Protein AF-A0A937IUI3-F1 (afdb_monomer)

Nearest PDB structures (foldseek):
  4rpc-assembly2_B  TM=4.448E-01  e=2.908E-03  Desulfitobacterium hafniense DCB-2
  1pja-assembly1_A  TM=4.680E-01  e=2.449E-02  Homo sapiens
  4ns4-assembly1_A  TM=5.742E-01  e=9.501E-02  Psychrobacter cryohalolentis K5
  4myd-assembly3_C  TM=4.783E-01  e=8.350E-02  Escherichia coli K-12
  7dxo-assembly2_C-2  TM=4.993E-01  e=3.768E+00  Streptomyces abietis

Structure (mmCIF, N/CA/C/O backbone):
data_AF-A0A937IUI3-F1
#
_entry.id   AF-A0A937IUI3-F1
#
loop_
_atom_site.group_PDB
_atom_site.id
_atom_site.type_symbol
_atom_site.label_atom_id
_atom_site.label_alt_id
_atom_site.label_comp_id
_atom_site.label_asym_id
_atom_site.label_entity_id
_atom_site.label_seq_id
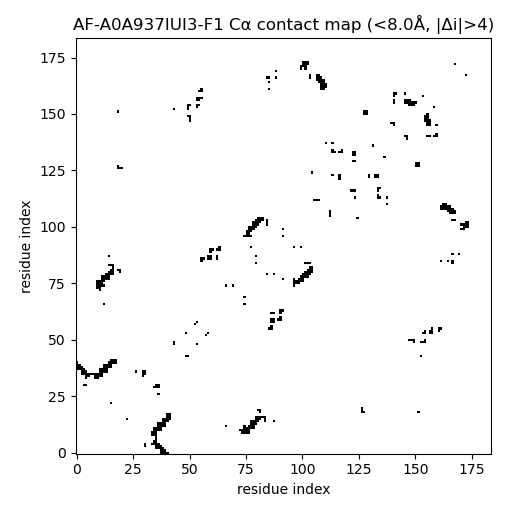_atom_site.pdbx_PDB_ins_code
_atom_site.Cartn_x
_atom_site.Cartn_y
_atom_site.Cartn_z
_atom_site.occupancy
_atom_site.B_iso_or_equiv
_atom_site.auth_seq_id
_atom_site.auth_comp_id
_atom_site.auth_asym_id
_atom_site.auth_atom_id
_atom_site.pdbx_PDB_model_num
ATOM 1 N N . MET A 1 1 ? -13.284 -8.657 3.560 1.00 67.56 1 MET A N 1
ATOM 2 C CA . MET A 1 1 ? -12.790 -8.098 4.837 1.00 67.56 1 MET A CA 1
ATOM 3 C C . MET A 1 1 ? -12.783 -9.187 5.888 1.00 67.56 1 MET A C 1
ATOM 5 O O . MET A 1 1 ? -13.659 -10.044 5.843 1.00 67.56 1 MET A O 1
ATOM 9 N N . VAL A 1 2 ? -11.835 -9.150 6.821 1.00 79.44 2 VAL A N 1
ATOM 10 C CA . VAL A 1 2 ? -11.745 -10.116 7.929 1.00 79.44 2 VAL A CA 1
ATOM 11 C C . VAL A 1 2 ? -11.510 -9.358 9.232 1.00 79.44 2 VAL A C 1
ATOM 13 O O . VAL A 1 2 ? -10.599 -8.541 9.301 1.00 79.44 2 VAL A O 1
ATOM 16 N N . GLN A 1 3 ? -12.314 -9.619 10.263 1.00 81.38 3 GLN A N 1
ATOM 17 C CA . GLN A 1 3 ? -12.161 -9.006 11.586 1.00 81.38 3 GLN A CA 1
ATOM 18 C C . GLN A 1 3 ? -11.455 -9.975 12.542 1.00 81.38 3 GLN A C 1
ATOM 20 O O . GLN A 1 3 ? -11.831 -11.144 12.636 1.00 81.38 3 GLN A O 1
ATOM 25 N N . LYS A 1 4 ? -10.436 -9.496 13.260 1.00 84.88 4 LYS A N 1
ATOM 26 C CA . LYS A 1 4 ? -9.641 -10.269 14.227 1.00 84.88 4 LYS A CA 1
ATOM 27 C C . LYS A 1 4 ? -9.486 -9.484 15.535 1.00 84.88 4 LYS A C 1
ATOM 29 O O . LYS A 1 4 ? -9.336 -8.266 15.517 1.00 84.88 4 LYS A O 1
ATOM 34 N N . GLY A 1 5 ? -9.489 -10.173 16.677 1.00 84.50 5 GLY A N 1
ATOM 35 C CA . GLY A 1 5 ? -9.325 -9.558 18.004 1.00 84.50 5 GLY A CA 1
ATOM 36 C C . GLY A 1 5 ? -10.639 -9.240 18.730 1.00 84.50 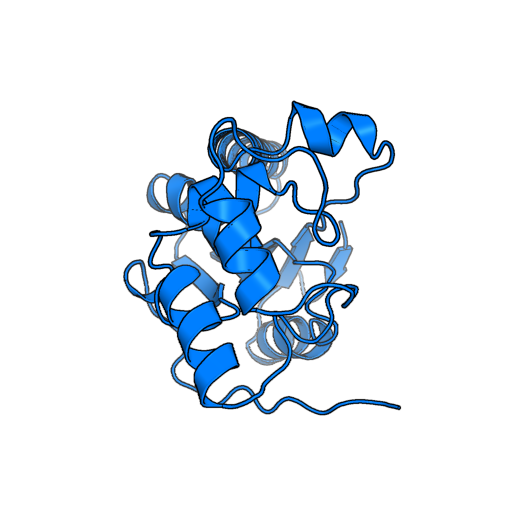5 GLY A C 1
ATOM 37 O O . GLY A 1 5 ? -11.734 -9.480 18.223 1.00 84.50 5 GLY A O 1
ATOM 38 N N . ARG A 1 6 ? -10.530 -8.736 19.966 1.00 81.56 6 ARG A N 1
ATOM 39 C CA . ARG A 1 6 ? -11.671 -8.512 20.876 1.00 81.56 6 ARG A CA 1
ATOM 40 C C . ARG A 1 6 ? -12.361 -7.177 20.581 1.00 81.56 6 ARG A C 1
ATOM 42 O O . ARG A 1 6 ? -11.682 -6.166 20.510 1.00 81.56 6 ARG A O 1
ATOM 49 N N . SER A 1 7 ? -13.694 -7.143 20.541 1.00 82.00 7 SER A N 1
ATOM 50 C CA . SER A 1 7 ? -14.492 -5.937 20.223 1.00 82.00 7 SER A CA 1
ATOM 51 C C . SER A 1 7 ? -14.366 -4.767 21.201 1.00 82.00 7 SER A C 1
ATOM 53 O O . SER A 1 7 ? -14.742 -3.651 20.871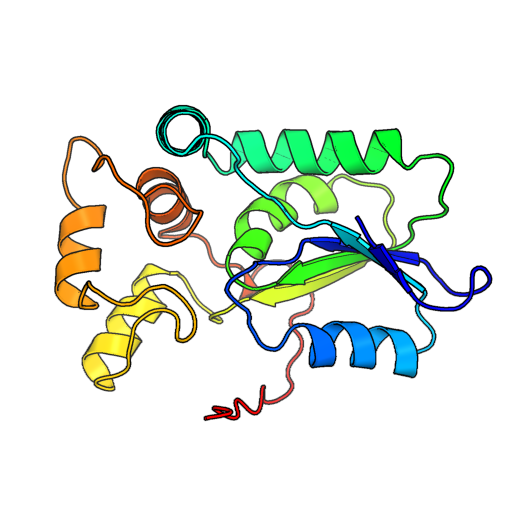 1.00 82.00 7 SER A O 1
ATOM 55 N N . LYS A 1 8 ? -13.850 -5.011 22.408 1.00 85.62 8 LYS A N 1
ATOM 56 C CA . LYS A 1 8 ? -13.605 -3.969 23.418 1.00 85.62 8 LYS A CA 1
ATOM 57 C C . LYS A 1 8 ? -12.306 -3.183 23.199 1.00 85.62 8 LYS A C 1
ATOM 59 O O . LYS A 1 8 ? -12.047 -2.236 23.932 1.00 85.62 8 LYS A O 1
ATOM 64 N N . ASN A 1 9 ? -11.456 -3.650 22.290 1.00 88.25 9 ASN A N 1
ATOM 65 C CA . ASN A 1 9 ? -10.159 -3.055 22.005 1.00 88.25 9 ASN A CA 1
ATOM 66 C C . ASN A 1 9 ? -10.301 -1.942 20.951 1.00 88.25 9 ASN A C 1
ATOM 68 O O . ASN A 1 9 ? -11.218 -2.023 20.130 1.00 88.25 9 ASN A O 1
ATOM 72 N N . PRO A 1 10 ? -9.379 -0.962 20.903 1.00 88.94 10 PRO A N 1
ATOM 73 C CA . PRO A 1 10 ? -9.372 0.038 19.842 1.00 88.94 10 PRO A CA 1
ATOM 74 C C . PRO A 1 10 ? -9.296 -0.619 18.463 1.00 88.94 10 PRO A C 1
ATOM 76 O O . PRO A 1 10 ? -8.493 -1.534 18.251 1.00 88.94 10 PRO A O 1
ATOM 79 N N . THR A 1 11 ? -10.138 -0.167 17.532 1.00 92.31 11 THR A N 1
ATOM 80 C CA . THR A 1 11 ? -10.251 -0.789 16.206 1.00 92.31 11 THR A CA 1
ATOM 81 C C . THR A 1 11 ? -9.350 -0.099 15.185 1.00 92.31 11 THR A C 1
ATOM 83 O O . THR A 1 11 ? -9.387 1.122 15.031 1.00 92.31 11 THR A O 1
ATOM 86 N N . VAL A 1 12 ? -8.573 -0.905 14.463 1.00 91.44 12 VAL A N 1
ATOM 87 C CA . VAL A 1 12 ? -7.693 -0.515 13.361 1.00 91.44 12 VAL A CA 1
ATOM 88 C C . VAL A 1 12 ? -8.294 -1.020 12.048 1.00 91.44 12 VAL A C 1
ATOM 90 O O . VAL A 1 12 ? -8.498 -2.225 11.887 1.00 91.44 12 VAL A O 1
ATOM 93 N N . LEU A 1 13 ? -8.551 -0.122 11.097 1.00 92.12 13 LEU A N 1
ATOM 94 C CA . LEU A 1 13 ? -8.855 -0.491 9.711 1.00 92.12 13 LEU A CA 1
ATOM 95 C C . LEU A 1 13 ? -7.540 -0.655 8.942 1.00 92.12 13 LEU A C 1
ATOM 97 O O . LEU A 1 13 ? -6.847 0.328 8.698 1.00 92.12 13 LEU A O 1
ATOM 101 N N . PHE A 1 14 ? -7.186 -1.887 8.586 1.00 91.56 14 PHE A N 1
ATOM 102 C CA . PHE A 1 14 ? -5.905 -2.219 7.969 1.00 91.56 14 PHE A CA 1
ATOM 103 C C . PHE A 1 14 ? -6.048 -2.485 6.467 1.00 91.56 14 PHE A C 1
ATOM 105 O O . PHE A 1 14 ? -6.593 -3.513 6.074 1.00 91.56 14 PHE A O 1
ATOM 112 N N . PHE A 1 15 ? -5.525 -1.577 5.641 1.00 90.50 15 PHE A N 1
ATOM 113 C CA . PHE A 1 15 ? -5.397 -1.725 4.192 1.00 90.50 15 PHE A CA 1
ATOM 114 C C . PHE A 1 15 ? -4.179 -2.582 3.853 1.00 90.50 15 PHE A C 1
ATOM 116 O O . PHE A 1 15 ? -3.020 -2.182 4.009 1.00 90.50 15 PHE A O 1
ATOM 123 N N . GLN A 1 16 ? -4.462 -3.803 3.426 1.00 88.19 16 GLN A N 1
ATOM 124 C CA . GLN A 1 16 ? -3.459 -4.829 3.236 1.00 88.19 16 GLN A CA 1
ATOM 125 C C . GLN A 1 16 ? -3.050 -4.934 1.764 1.00 88.19 16 GLN A C 1
ATOM 127 O O . GLN A 1 16 ? -3.892 -5.214 0.910 1.00 88.19 16 GLN A O 1
ATOM 132 N N . ASP A 1 17 ? -1.753 -4.782 1.498 1.00 88.88 17 ASP A N 1
ATOM 133 C CA . ASP A 1 17 ? -1.139 -5.145 0.222 1.00 88.88 17 ASP A CA 1
ATOM 134 C C . ASP A 1 17 ? -1.010 -6.675 0.138 1.00 88.88 17 ASP A C 1
ATOM 136 O O . ASP A 1 17 ? -0.450 -7.319 1.035 1.00 88.88 17 ASP A O 1
ATOM 140 N N . ASN A 1 18 ? -1.552 -7.265 -0.929 1.00 83.69 18 ASN A N 1
ATOM 141 C CA . ASN A 1 18 ? -1.597 -8.714 -1.132 1.00 83.69 18 ASN A CA 1
ATOM 142 C C . ASN A 1 18 ? -0.224 -9.361 -1.294 1.00 83.69 18 ASN A C 1
ATOM 144 O O . ASN A 1 18 ? -0.058 -10.533 -0.955 1.00 83.69 18 ASN A O 1
ATOM 148 N N . TYR A 1 19 ? 0.762 -8.608 -1.769 1.00 82.50 19 TYR A N 1
ATOM 149 C CA . TYR A 1 19 ? 2.107 -9.120 -2.021 1.00 82.50 19 TYR A CA 1
ATOM 150 C C . TYR A 1 19 ? 3.047 -8.925 -0.835 1.00 82.50 19 TYR A C 1
ATOM 152 O O . TYR A 1 19 ? 4.168 -9.437 -0.832 1.00 82.50 19 TYR A O 1
ATOM 160 N N . CYS A 1 20 ? 2.585 -8.268 0.227 1.00 75.12 20 CYS A N 1
ATOM 161 C CA . CYS A 1 20 ? 3.234 -8.331 1.526 1.00 75.12 20 CYS A CA 1
ATOM 162 C C . CYS A 1 20 ? 2.898 -9.680 2.190 1.00 75.12 20 CYS A C 1
ATOM 164 O O . CYS A 1 20 ? 2.141 -9.751 3.149 1.00 75.12 20 CYS A O 1
ATOM 166 N N . VAL A 1 21 ? 3.472 -10.783 1.691 1.00 56.09 21 VAL A N 1
ATOM 167 C CA . VAL A 1 21 ? 3.183 -12.182 2.104 1.00 56.09 21 VAL A CA 1
ATOM 168 C C . VAL A 1 21 ? 3.333 -12.437 3.630 1.00 56.09 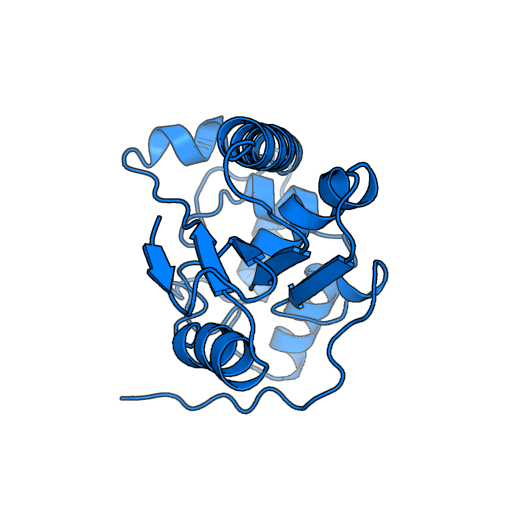21 VAL A C 1
ATOM 170 O O . VAL A 1 21 ? 2.919 -13.470 4.141 1.00 56.09 21 VAL A O 1
ATOM 173 N N . GLN A 1 22 ? 3.861 -11.483 4.404 1.00 54.16 22 GLN A N 1
ATOM 174 C CA . GLN A 1 22 ? 4.101 -11.556 5.854 1.00 54.16 22 GLN A CA 1
ATOM 175 C C . GLN A 1 22 ? 3.067 -10.804 6.724 1.00 54.16 22 GLN A C 1
ATOM 177 O O . GLN A 1 22 ? 3.329 -10.538 7.898 1.00 54.16 22 GLN A O 1
ATOM 182 N N . ASN A 1 23 ? 1.882 -10.482 6.195 1.00 51.59 23 ASN A N 1
ATOM 183 C CA . ASN A 1 23 ? 0.821 -9.741 6.901 1.00 51.59 23 ASN A CA 1
ATOM 184 C C . ASN A 1 23 ? 0.268 -10.410 8.175 1.00 51.59 23 ASN A C 1
ATOM 186 O O . ASN A 1 23 ? -0.349 -9.728 9.004 1.00 51.59 23 ASN A O 1
ATOM 190 N N . ASP A 1 24 ? 0.534 -11.704 8.384 1.00 55.38 24 ASP A N 1
ATOM 191 C CA . ASP A 1 24 ? 0.287 -12.346 9.678 1.00 55.38 24 ASP A CA 1
ATOM 192 C C . ASP A 1 24 ? 1.104 -11.676 10.789 1.00 55.38 24 ASP A C 1
ATOM 194 O O . ASP A 1 24 ? 0.564 -11.413 11.853 1.00 55.38 24 ASP A O 1
ATOM 198 N N . SER A 1 25 ? 2.343 -11.246 10.527 1.00 72.38 25 SER A N 1
ATOM 199 C CA . SER A 1 25 ? 3.171 -10.568 11.535 1.00 72.38 25 SER A CA 1
ATOM 200 C C . SER A 1 25 ? 2.648 -9.181 11.938 1.00 72.38 25 SER A C 1
ATOM 202 O O . SER A 1 25 ? 2.681 -8.845 13.122 1.00 72.38 25 SER A O 1
ATOM 204 N N . ILE A 1 26 ? 2.120 -8.393 10.990 1.00 83.19 26 ILE A N 1
ATOM 205 C CA . ILE A 1 26 ? 1.546 -7.059 11.253 1.00 83.19 26 ILE A CA 1
ATOM 206 C C . ILE A 1 26 ? 0.231 -7.201 12.019 1.00 83.19 26 ILE A C 1
ATOM 208 O O . ILE A 1 26 ? 0.018 -6.555 13.047 1.00 83.19 26 ILE A O 1
ATOM 212 N N . THR A 1 27 ? -0.642 -8.091 11.549 1.00 85.88 27 THR A N 1
ATOM 213 C CA . THR A 1 27 ? -1.905 -8.383 12.229 1.00 85.88 27 THR A CA 1
ATOM 214 C C . THR A 1 27 ? -1.645 -8.926 13.634 1.00 85.88 27 THR A C 1
ATOM 216 O O . THR A 1 27 ? -2.250 -8.457 14.594 1.00 85.88 27 THR A O 1
ATOM 219 N N . ASP A 1 28 ? -0.705 -9.858 13.789 1.00 86.50 28 ASP A N 1
ATOM 220 C CA . ASP A 1 28 ? -0.314 -10.411 15.085 1.00 86.50 28 ASP A CA 1
ATOM 221 C C . ASP A 1 28 ? 0.274 -9.347 16.008 1.00 86.50 28 ASP A C 1
ATOM 223 O O . ASP A 1 28 ? 0.009 -9.369 17.211 1.00 86.50 28 ASP A O 1
ATOM 227 N N . TRP A 1 29 ? 1.055 -8.404 15.472 1.00 88.38 29 TRP A N 1
ATOM 228 C CA . TRP A 1 29 ? 1.561 -7.270 16.237 1.00 88.38 29 TRP A CA 1
ATOM 229 C C . TRP A 1 29 ? 0.409 -6.431 16.795 1.00 88.38 29 TRP A C 1
ATOM 231 O O . TRP A 1 29 ? 0.387 -6.158 17.997 1.00 88.38 29 TRP A O 1
ATOM 241 N N . PHE A 1 30 ? -0.594 -6.097 15.980 1.00 89.62 30 PHE A N 1
ATOM 242 C CA . PHE A 1 30 ? -1.783 -5.385 16.451 1.00 89.62 30 PHE A CA 1
ATOM 243 C C . PHE A 1 30 ? -2.533 -6.169 17.534 1.00 89.62 30 PHE A C 1
ATOM 245 O O . PHE A 1 30 ? -2.861 -5.618 18.586 1.00 89.62 30 PHE A O 1
ATOM 252 N N . LEU A 1 31 ? -2.757 -7.469 17.325 1.00 89.81 31 LEU A N 1
ATOM 253 C CA . LEU A 1 31 ? -3.455 -8.319 18.292 1.00 89.81 31 LEU A CA 1
ATOM 254 C C . LEU A 1 31 ? -2.702 -8.408 19.631 1.00 89.81 31 LEU A C 1
ATOM 256 O O . LEU A 1 31 ? -3.324 -8.309 20.690 1.00 89.81 31 LEU A O 1
ATOM 260 N N . LYS A 1 32 ? -1.367 -8.537 19.600 1.00 89.44 32 LYS A N 1
ATOM 261 C CA . LYS A 1 32 ? -0.499 -8.542 20.794 1.00 89.44 32 LYS A CA 1
ATOM 262 C C . LYS A 1 32 ? -0.509 -7.205 21.535 1.00 89.44 32 LYS A C 1
ATOM 264 O O . LYS A 1 32 ? -0.420 -7.193 22.759 1.00 89.44 32 LYS A O 1
ATOM 269 N N . ASN A 1 33 ? -0.666 -6.097 20.814 1.00 89.56 33 ASN A N 1
ATOM 270 C CA . ASN A 1 33 ? -0.753 -4.750 21.380 1.00 89.56 33 ASN A CA 1
ATOM 271 C C . ASN A 1 33 ? -2.189 -4.338 21.754 1.00 89.56 33 ASN A C 1
ATOM 273 O O . ASN A 1 33 ? -2.463 -3.159 21.949 1.00 89.56 33 ASN A O 1
ATOM 277 N N . ASN A 1 34 ? -3.100 -5.305 21.909 1.00 92.19 34 ASN A N 1
ATOM 278 C CA . ASN A 1 34 ? -4.491 -5.084 22.302 1.00 92.19 34 ASN A CA 1
ATOM 279 C C . ASN A 1 34 ? -5.290 -4.206 21.331 1.00 92.19 34 ASN A C 1
ATOM 281 O O . ASN A 1 34 ? -6.166 -3.469 21.772 1.00 92.19 34 ASN A O 1
ATOM 285 N N . TYR A 1 35 ? -5.062 -4.335 20.026 1.00 91.69 35 TYR A N 1
ATOM 286 C CA . TYR A 1 35 ? -5.950 -3.782 19.006 1.00 91.69 35 TYR A CA 1
ATOM 287 C C . TYR A 1 35 ? -6.948 -4.833 18.513 1.00 91.69 35 TYR A C 1
ATOM 289 O O . TYR A 1 35 ? -6.714 -6.044 18.584 1.00 91.69 35 TYR A O 1
ATOM 297 N N . GLN A 1 36 ? -8.087 -4.363 18.020 1.00 92.31 36 GLN A N 1
ATOM 298 C CA . GLN A 1 36 ? -8.941 -5.113 17.109 1.00 92.31 36 GLN A CA 1
ATOM 299 C C . GLN A 1 36 ? -8.598 -4.689 15.682 1.00 92.31 36 GLN A C 1
ATOM 301 O O . GLN A 1 36 ? -8.404 -3.507 15.429 1.00 92.31 36 GLN A O 1
ATOM 306 N N . VAL A 1 37 ? -8.531 -5.628 14.741 1.00 90.19 37 VAL A N 1
ATOM 307 C CA . VAL A 1 37 ? -8.138 -5.336 13.357 1.00 90.19 37 VAL A CA 1
ATOM 308 C C . VAL A 1 37 ? -9.258 -5.730 12.408 1.00 90.19 37 VAL A C 1
ATOM 310 O O . VAL A 1 37 ? -9.731 -6.866 12.446 1.00 90.19 37 VAL A O 1
ATOM 313 N N . ILE A 1 38 ? -9.662 -4.803 11.544 1.00 90.69 38 ILE A N 1
ATOM 314 C CA . ILE A 1 38 ? -10.495 -5.065 10.370 1.00 90.69 38 ILE A CA 1
ATOM 315 C C . ILE A 1 38 ? -9.572 -5.009 9.159 1.00 90.69 38 ILE A C 1
ATOM 317 O O . ILE A 1 38 ? -9.111 -3.941 8.771 1.00 90.69 38 ILE A O 1
ATOM 321 N N . VAL A 1 39 ? -9.291 -6.165 8.570 1.00 89.62 39 VAL A N 1
ATOM 322 C CA . VAL A 1 39 ? -8.443 -6.281 7.384 1.00 89.62 39 VAL A CA 1
ATOM 323 C C . VAL A 1 39 ? -9.275 -5.986 6.139 1.00 89.62 39 VAL A C 1
ATOM 325 O O . VAL A 1 39 ? -10.251 -6.691 5.843 1.00 89.62 39 VAL A O 1
ATOM 328 N N . ALA A 1 40 ? -8.874 -4.949 5.414 1.00 88.44 40 ALA A N 1
ATOM 329 C CA . ALA A 1 40 ? -9.386 -4.546 4.119 1.00 88.44 40 ALA A CA 1
ATOM 330 C C . ALA A 1 40 ? -8.349 -4.894 3.049 1.00 88.44 40 ALA A C 1
ATOM 332 O O . ALA A 1 40 ? -7.281 -4.296 2.964 1.00 88.44 40 ALA A O 1
ATOM 333 N N . THR A 1 41 ? -8.691 -5.877 2.227 1.00 84.88 41 THR A N 1
ATOM 334 C CA . THR A 1 41 ? -7.863 -6.331 1.117 1.00 84.88 41 THR A CA 1
ATOM 335 C C . THR A 1 41 ? -8.558 -5.973 -0.178 1.00 84.88 41 THR A C 1
ATOM 337 O O . THR A 1 41 ? -9.756 -6.232 -0.333 1.00 84.88 41 THR A O 1
ATOM 340 N N . ARG A 1 42 ? -7.805 -5.394 -1.107 1.00 79.81 42 ARG A N 1
ATOM 341 C CA . ARG A 1 42 ? -8.295 -5.118 -2.448 1.00 79.81 42 ARG A CA 1
ATOM 342 C C . ARG A 1 42 ? -8.139 -6.370 -3.300 1.00 79.81 42 ARG A C 1
ATOM 344 O O . ARG A 1 42 ? -7.098 -7.005 -3.263 1.00 79.81 42 ARG A O 1
ATOM 351 N N . ILE A 1 43 ? -9.186 -6.744 -4.024 1.00 77.19 43 ILE A N 1
ATOM 352 C CA . ILE A 1 43 ? -9.156 -7.878 -4.948 1.00 77.19 43 ILE A CA 1
ATOM 353 C C . ILE A 1 43 ? -9.786 -7.397 -6.242 1.00 77.19 43 ILE A C 1
ATOM 355 O O . ILE A 1 43 ? -10.932 -6.943 -6.244 1.00 77.19 43 ILE A O 1
ATOM 359 N N . TYR A 1 44 ? -9.040 -7.497 -7.333 1.00 72.56 44 TYR A N 1
ATOM 360 C CA . TYR A 1 44 ? -9.553 -7.183 -8.654 1.00 72.56 44 TYR A CA 1
ATOM 361 C C . TYR A 1 44 ? -9.970 -8.468 -9.357 1.00 72.56 44 TYR A C 1
ATOM 363 O O . TYR A 1 44 ? -9.154 -9.352 -9.599 1.00 72.56 44 TYR A O 1
ATOM 371 N N . THR A 1 45 ? -11.257 -8.574 -9.676 1.00 72.00 45 THR A N 1
ATOM 372 C CA . THR A 1 45 ? -11.810 -9.722 -10.406 1.00 72.00 45 THR A CA 1
ATOM 373 C C . THR A 1 45 ? -11.620 -9.600 -11.917 1.00 72.00 45 THR A C 1
ATOM 375 O O . THR A 1 45 ? -11.605 -10.618 -12.603 1.00 72.00 45 THR A O 1
ATOM 378 N N . ASP A 1 46 ? -11.445 -8.377 -12.429 1.00 77.19 46 ASP A N 1
ATOM 379 C CA . ASP A 1 46 ? -11.186 -8.085 -13.840 1.00 77.19 46 ASP A CA 1
ATOM 380 C C . ASP A 1 46 ? -9.862 -7.308 -14.002 1.00 77.19 46 ASP A C 1
ATOM 382 O O . ASP A 1 46 ? -9.772 -6.149 -13.580 1.00 77.19 46 ASP A O 1
ATOM 386 N N . PRO A 1 47 ? -8.834 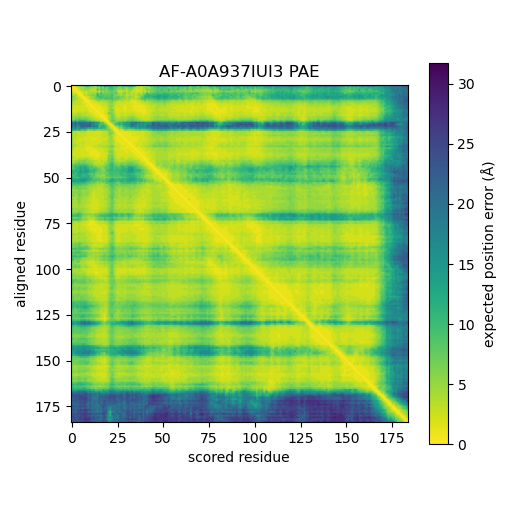-7.899 -14.639 1.00 69.75 47 PRO A N 1
ATOM 387 C CA . PRO A 1 47 ? -7.579 -7.213 -14.940 1.00 69.75 47 PRO A CA 1
ATOM 388 C C . PRO A 1 47 ? -7.750 -5.950 -15.799 1.00 69.75 47 PRO A C 1
ATOM 390 O O . PRO A 1 47 ? -6.995 -4.991 -15.633 1.00 69.75 47 PRO A O 1
ATOM 393 N N . LEU A 1 48 ? -8.746 -5.904 -16.695 1.00 74.44 48 LEU A N 1
ATOM 394 C CA . LEU A 1 48 ? -9.013 -4.725 -17.528 1.00 74.44 48 LEU A CA 1
ATOM 395 C C . LEU A 1 48 ? -9.532 -3.552 -16.699 1.00 74.44 48 LEU A C 1
ATOM 397 O O . LEU A 1 48 ? -9.270 -2.396 -17.038 1.00 74.44 48 LEU A O 1
ATOM 401 N N . PHE A 1 49 ? -10.237 -3.831 -15.603 1.00 76.00 49 PHE A N 1
ATOM 402 C CA . PHE A 1 49 ? -10.672 -2.795 -14.679 1.00 76.00 49 PHE A CA 1
ATOM 403 C C . PHE A 1 49 ? -9.457 -2.104 -14.050 1.00 76.00 49 PHE A C 1
ATOM 405 O O . PHE A 1 49 ? -9.360 -0.883 -14.128 1.00 76.00 49 PHE A O 1
ATOM 412 N N . VAL A 1 50 ? -8.478 -2.874 -13.553 1.00 77.75 50 VAL A N 1
ATOM 413 C CA . VAL A 1 50 ? -7.233 -2.348 -12.950 1.00 77.75 50 VAL A CA 1
ATOM 414 C C . VAL A 1 50 ? -6.511 -1.398 -13.894 1.00 77.75 50 VAL A C 1
ATOM 416 O O . VAL A 1 50 ? -6.140 -0.293 -13.514 1.00 77.75 50 VAL A O 1
ATOM 419 N N . LEU A 1 51 ? -6.348 -1.793 -15.155 1.00 76.44 51 LEU A N 1
ATOM 420 C CA . LEU A 1 51 ? -5.629 -0.991 -16.147 1.00 76.44 51 LEU A CA 1
ATOM 421 C C . LEU A 1 51 ? -6.259 0.389 -16.388 1.00 76.44 51 LEU A C 1
ATOM 423 O O . LEU A 1 51 ? -5.551 1.334 -16.747 1.00 76.44 51 LEU A O 1
ATOM 427 N N . ASN A 1 52 ? -7.574 0.504 -16.201 1.00 71.25 52 ASN A N 1
ATOM 428 C CA . ASN A 1 52 ? -8.335 1.707 -16.522 1.00 71.25 52 ASN A CA 1
ATOM 429 C C . ASN A 1 52 ? -8.649 2.580 -15.307 1.00 71.25 52 ASN A C 1
ATOM 431 O O . ASN A 1 52 ? -8.765 3.795 -15.456 1.00 71.25 52 ASN A O 1
ATOM 435 N N . THR A 1 53 ? -8.800 1.983 -14.127 1.00 73.88 53 THR A N 1
ATOM 436 C CA . THR A 1 53 ? -9.287 2.688 -12.933 1.00 73.88 53 THR A CA 1
ATOM 437 C C . THR A 1 53 ? -8.215 2.868 -11.870 1.00 73.88 53 THR A C 1
ATOM 439 O O . THR A 1 53 ? -8.345 3.747 -11.020 1.00 73.88 53 THR A O 1
ATOM 442 N N . ASP A 1 54 ? -7.128 2.100 -11.925 1.00 81.56 54 ASP A N 1
ATOM 443 C CA . ASP A 1 54 ? -6.146 2.111 -10.856 1.00 81.56 54 ASP A CA 1
ATOM 444 C C . ASP A 1 54 ? -5.282 3.381 -10.859 1.00 81.56 54 ASP A C 1
ATOM 446 O O . ASP A 1 54 ? -4.348 3.540 -11.652 1.00 81.56 54 ASP A O 1
ATOM 450 N N . HIS A 1 55 ? -5.615 4.282 -9.936 1.00 83.75 55 HIS A N 1
ATOM 451 C CA . HIS A 1 55 ? -4.987 5.578 -9.734 1.00 83.75 55 HIS A CA 1
ATOM 452 C C . HIS A 1 55 ? -5.002 5.937 -8.236 1.00 83.75 55 HIS A C 1
ATOM 454 O O . HIS A 1 55 ? -6.033 5.716 -7.591 1.00 83.75 55 HIS A O 1
ATOM 460 N N . PRO A 1 56 ? -3.945 6.566 -7.673 1.00 83.31 56 PRO A N 1
ATOM 461 C CA . PRO A 1 56 ? -3.889 6.898 -6.242 1.00 83.31 56 PRO A CA 1
ATOM 462 C C . PRO A 1 56 ? -5.130 7.642 -5.728 1.00 83.31 56 PRO A C 1
ATOM 464 O O . PRO A 1 56 ? -5.778 7.176 -4.800 1.00 83.31 56 PRO A O 1
ATOM 467 N N . LYS A 1 57 ? -5.558 8.706 -6.422 1.00 83.69 57 LYS A N 1
ATOM 468 C CA . LYS A 1 57 ? -6.788 9.455 -6.087 1.00 83.69 57 LYS A CA 1
ATOM 469 C C . LYS A 1 57 ? -8.062 8.607 -6.031 1.00 83.69 57 LYS A C 1
ATOM 471 O O . LYS A 1 57 ? -8.927 8.875 -5.206 1.00 83.69 57 LYS A O 1
ATOM 476 N N . LEU A 1 58 ? -8.220 7.622 -6.918 1.00 85.56 58 LEU A N 1
ATOM 477 C CA . LEU A 1 58 ? -9.409 6.769 -6.871 1.00 85.56 58 LEU A CA 1
ATOM 478 C C . LEU A 1 58 ? -9.343 5.858 -5.645 1.00 85.56 58 LEU A C 1
ATOM 480 O O . LEU A 1 58 ? -10.316 5.770 -4.899 1.00 85.56 58 LEU A O 1
ATOM 484 N N . ARG A 1 59 ? -8.168 5.267 -5.389 1.00 86.88 59 ARG A N 1
ATOM 485 C CA . ARG A 1 59 ? -7.940 4.457 -4.188 1.00 86.88 59 ARG A CA 1
ATOM 486 C C . ARG A 1 59 ? -8.165 5.254 -2.900 1.00 86.88 59 ARG A C 1
ATOM 488 O O . ARG A 1 59 ? -8.704 4.705 -1.945 1.00 86.88 59 ARG A O 1
ATOM 495 N N . GLU A 1 60 ? -7.816 6.540 -2.882 1.00 85.81 60 GLU A N 1
ATOM 496 C CA . GLU A 1 60 ? -8.106 7.451 -1.767 1.00 85.81 60 GLU A CA 1
ATOM 497 C C . GLU A 1 60 ? -9.612 7.610 -1.521 1.00 85.81 60 GLU A C 1
ATOM 499 O O . GLU A 1 60 ? -10.082 7.440 -0.395 1.00 85.81 60 GLU A O 1
ATOM 504 N N . ILE A 1 61 ? -10.381 7.900 -2.578 1.00 85.56 61 ILE A N 1
ATOM 505 C CA . ILE A 1 61 ? -11.844 8.057 -2.505 1.00 85.56 61 ILE A CA 1
ATOM 506 C C . ILE A 1 61 ? -12.496 6.770 -1.996 1.00 85.56 61 ILE A C 1
ATOM 508 O O . ILE A 1 61 ? -13.394 6.811 -1.151 1.00 85.56 61 ILE A O 1
ATOM 512 N N . GLU A 1 62 ? -12.042 5.622 -2.489 1.00 85.25 62 GLU A N 1
ATOM 513 C CA . GLU A 1 62 ? -12.539 4.314 -2.068 1.00 85.25 62 GLU A CA 1
ATOM 514 C C . GLU A 1 62 ? -12.187 4.013 -0.608 1.00 85.25 62 GLU A C 1
ATOM 516 O O . GLU A 1 62 ? -13.038 3.505 0.122 1.00 85.25 62 GLU A O 1
ATOM 521 N N . GLY A 1 63 ? -10.982 4.375 -0.154 1.00 85.81 63 GLY A N 1
ATOM 522 C CA . GLY A 1 63 ? -10.574 4.249 1.246 1.00 85.81 63 GLY A CA 1
ATOM 523 C C . GLY A 1 63 ? -11.466 5.060 2.186 1.00 85.81 63 GLY A C 1
ATOM 524 O O . GLY A 1 63 ? -11.995 4.521 3.161 1.00 85.81 63 GLY A O 1
ATOM 525 N N . LEU A 1 64 ? -11.727 6.326 1.844 1.00 86.56 64 LEU A N 1
ATOM 526 C CA . LEU A 1 64 ? -12.641 7.184 2.602 1.00 86.56 64 LEU A CA 1
ATOM 527 C C . LEU A 1 64 ? -14.084 6.659 2.571 1.00 86.56 64 LEU A C 1
ATOM 529 O O . LEU A 1 64 ? -14.783 6.670 3.585 1.00 86.56 64 LEU A O 1
ATOM 533 N N . THR A 1 65 ? -14.535 6.174 1.414 1.00 87.88 65 THR A N 1
ATOM 534 C CA . THR A 1 65 ? -15.870 5.582 1.265 1.00 87.88 65 THR A CA 1
ATOM 535 C C . THR A 1 65 ? -16.016 4.345 2.145 1.00 87.88 65 THR A C 1
ATOM 537 O O . THR A 1 65 ? -17.022 4.208 2.839 1.00 87.88 65 THR A O 1
ATOM 540 N N . LEU A 1 66 ? -15.001 3.478 2.183 1.00 87.88 66 LEU A N 1
ATOM 541 C CA . LEU A 1 66 ? -14.991 2.308 3.052 1.00 87.88 66 LEU A CA 1
ATOM 542 C C . LEU A 1 66 ? -15.048 2.707 4.530 1.00 87.88 66 LEU A C 1
ATOM 544 O O . LEU A 1 66 ? -15.846 2.135 5.270 1.00 87.88 66 LEU A O 1
ATOM 548 N N . LEU A 1 67 ? -14.266 3.705 4.954 1.00 86.62 67 LEU A N 1
ATOM 549 C CA . LEU A 1 67 ? -14.324 4.212 6.328 1.00 86.62 67 LEU A CA 1
ATOM 550 C C . LEU A 1 67 ? -15.746 4.673 6.693 1.00 86.62 67 LEU A C 1
ATOM 552 O O . LEU A 1 67 ? -16.259 4.309 7.748 1.00 86.62 67 LEU A O 1
ATOM 556 N N . ASN A 1 68 ? -16.405 5.416 5.800 1.00 85.88 68 ASN A N 1
ATOM 557 C CA . ASN A 1 68 ? -17.768 5.908 6.015 1.00 85.88 68 ASN A CA 1
ATOM 558 C C . ASN A 1 68 ? -18.815 4.783 6.058 1.00 85.88 68 ASN A C 1
ATOM 560 O O . ASN A 1 68 ? -19.749 4.846 6.855 1.00 85.88 68 ASN A O 1
ATOM 564 N N . LEU A 1 69 ? -18.667 3.744 5.231 1.00 87.06 69 LEU A N 1
ATOM 565 C CA . LEU A 1 69 ? -19.547 2.567 5.251 1.00 87.06 69 LEU A CA 1
ATOM 566 C C . LEU A 1 69 ? -19.407 1.754 6.544 1.00 87.06 69 LEU A C 1
ATOM 568 O O . LEU A 1 69 ? -20.343 1.067 6.949 1.00 87.06 69 LEU A O 1
ATOM 572 N N . LEU A 1 70 ? -18.252 1.848 7.201 1.00 84.38 70 LEU A N 1
ATOM 573 C CA . LEU A 1 70 ? -17.967 1.208 8.480 1.00 84.38 70 LEU A CA 1
ATOM 574 C C . LEU A 1 70 ? -18.263 2.119 9.680 1.00 84.38 70 LEU A C 1
ATOM 576 O O . LEU A 1 70 ? -17.779 1.841 10.771 1.00 84.38 70 LEU A O 1
ATOM 580 N N . ASN A 1 71 ? -19.087 3.160 9.520 1.00 76.69 71 ASN A N 1
ATOM 581 C CA . ASN A 1 71 ? -19.463 4.090 10.596 1.00 76.69 71 ASN A CA 1
ATOM 582 C C . ASN A 1 71 ? -20.057 3.420 11.852 1.00 76.69 71 ASN A C 1
ATOM 584 O O . ASN A 1 71 ? -19.957 3.965 12.948 1.00 76.69 71 ASN A O 1
ATOM 588 N N . ASN A 1 72 ? -20.655 2.236 11.705 1.00 76.88 72 ASN A N 1
ATOM 589 C CA . ASN A 1 72 ? -21.190 1.439 12.809 1.00 76.88 72 ASN A CA 1
ATOM 590 C C . ASN A 1 72 ? -20.095 0.714 13.614 1.00 76.88 72 ASN A C 1
ATOM 592 O O . ASN A 1 72 ? -20.382 0.127 14.657 1.00 76.88 72 ASN A O 1
ATOM 596 N N . HIS A 1 73 ? -18.847 0.739 13.142 1.00 78.50 73 HIS A N 1
ATOM 597 C CA . HIS A 1 73 ? -17.678 0.245 13.853 1.00 78.50 73 HIS A CA 1
ATOM 598 C C . HIS A 1 73 ? -16.890 1.431 14.427 1.00 78.50 73 HIS A C 1
ATOM 600 O O . HIS A 1 73 ? -16.631 2.396 13.707 1.00 78.50 73 HIS A O 1
ATOM 606 N N . PRO A 1 74 ? -16.460 1.378 15.700 1.00 82.25 74 PRO A N 1
ATOM 607 C CA . PRO A 1 74 ? -15.669 2.440 16.316 1.00 82.25 74 PRO A CA 1
ATOM 608 C C . PRO A 1 74 ? -14.213 2.370 15.829 1.00 82.25 74 PRO A C 1
ATOM 610 O O . PRO A 1 74 ? -13.310 2.002 16.577 1.00 82.25 74 PRO A O 1
ATOM 613 N N . ILE A 1 75 ? -13.984 2.663 14.547 1.00 89.19 75 ILE A N 1
ATOM 614 C CA . ILE A 1 75 ? -12.645 2.706 13.957 1.00 89.19 75 ILE A CA 1
ATOM 615 C C . ILE A 1 75 ? -11.916 3.914 14.539 1.00 89.19 75 ILE A C 1
ATOM 617 O O . ILE A 1 75 ? -12.313 5.059 14.338 1.00 89.19 75 ILE A O 1
ATOM 621 N N . GLU A 1 76 ? -10.845 3.644 15.277 1.00 90.00 76 GLU A N 1
ATOM 622 C CA . GLU A 1 76 ? -10.031 4.666 15.935 1.00 90.00 76 GLU A CA 1
ATOM 623 C C . GLU A 1 76 ? -8.726 4.921 15.182 1.00 90.00 76 GLU A C 1
ATOM 625 O O . GLU A 1 76 ? -8.176 6.016 15.263 1.00 90.00 76 GLU A O 1
ATOM 630 N N . TYR A 1 77 ? -8.242 3.927 14.438 1.00 90.44 77 TYR A N 1
ATOM 631 C CA . TYR A 1 77 ? -6.953 3.963 13.760 1.00 90.44 77 TYR A CA 1
ATOM 632 C C . TYR A 1 77 ? -7.060 3.415 12.337 1.00 90.44 77 TYR A C 1
ATOM 634 O O . TYR A 1 77 ? -7.891 2.551 12.048 1.00 90.44 77 TYR A O 1
ATOM 642 N N . VAL A 1 78 ? -6.164 3.868 11.464 1.00 90.75 78 VAL A N 1
ATOM 643 C CA . VAL A 1 78 ? -5.941 3.263 10.145 1.00 90.75 78 VAL A CA 1
ATOM 644 C C . VAL A 1 78 ? -4.562 2.618 10.099 1.00 90.75 78 VAL A C 1
ATOM 646 O O . VAL A 1 78 ? -3.635 3.066 10.769 1.00 90.75 78 VAL A O 1
ATOM 649 N N . ALA A 1 79 ? -4.407 1.567 9.309 1.00 90.38 79 ALA A N 1
ATOM 650 C CA . ALA A 1 79 ? -3.109 1.010 8.983 1.00 90.38 79 ALA A CA 1
ATOM 651 C C . ALA A 1 79 ? -3.010 0.715 7.487 1.00 90.38 79 ALA A C 1
ATOM 653 O O . ALA A 1 79 ? -4.024 0.422 6.857 1.00 90.38 79 ALA A O 1
ATOM 654 N N . ALA A 1 80 ? -1.804 0.754 6.928 1.00 90.25 80 ALA A N 1
ATOM 655 C CA . ALA A 1 80 ? -1.554 0.360 5.545 1.00 90.25 80 ALA A CA 1
ATOM 656 C C . ALA A 1 80 ? -0.185 -0.305 5.392 1.00 90.25 80 ALA A C 1
ATOM 658 O O . ALA A 1 80 ? 0.755 0.043 6.104 1.00 90.25 80 ALA A O 1
ATOM 659 N N . SER A 1 81 ? -0.075 -1.256 4.467 1.00 88.94 81 SER A N 1
ATOM 660 C CA . SER A 1 81 ? 1.162 -2.004 4.192 1.00 88.94 81 SER A CA 1
ATOM 661 C C . SER A 1 81 ? 1.584 -1.889 2.732 1.00 88.94 81 SER A C 1
ATOM 663 O O . SER A 1 81 ? 0.754 -1.615 1.867 1.00 88.94 81 SER A O 1
ATOM 665 N N . GLY A 1 82 ? 2.877 -2.076 2.469 1.00 88.44 82 GLY A N 1
ATOM 666 C CA . GLY A 1 82 ? 3.419 -2.151 1.116 1.00 88.44 82 GLY A CA 1
ATOM 667 C C . GLY A 1 82 ? 3.115 -0.900 0.299 1.00 88.44 82 GLY A C 1
ATOM 668 O O . GLY A 1 82 ? 3.399 0.219 0.738 1.00 88.44 82 GLY A O 1
ATOM 669 N N . LEU A 1 83 ? 2.531 -1.090 -0.885 1.00 89.38 83 LEU A N 1
ATOM 670 C CA . LEU A 1 83 ? 2.161 0.006 -1.779 1.00 89.38 83 LEU A CA 1
ATOM 671 C C . LEU A 1 83 ? 0.819 0.675 -1.421 1.00 89.38 83 LEU A C 1
ATOM 673 O O . LEU A 1 83 ? 0.591 1.813 -1.835 1.00 89.38 83 LEU A O 1
ATOM 677 N N . GLU A 1 84 ? -0.039 0.054 -0.597 1.00 89.00 84 GLU A N 1
ATOM 678 C CA . GLU A 1 84 ? -1.301 0.672 -0.131 1.00 89.00 84 GLU A CA 1
ATOM 679 C C . GLU A 1 84 ? -1.069 1.923 0.726 1.00 89.00 84 GLU A C 1
ATOM 681 O O . GLU A 1 84 ? -1.943 2.790 0.832 1.00 89.00 84 GLU A O 1
ATOM 686 N N . VAL A 1 85 ? 0.123 2.052 1.316 1.00 88.44 85 VAL A N 1
ATOM 687 C CA . VAL A 1 85 ? 0.524 3.236 2.084 1.00 88.44 85 VAL A CA 1
ATOM 688 C C . VAL A 1 85 ? 0.361 4.512 1.253 1.00 88.44 85 VAL A C 1
ATOM 690 O O . VAL A 1 85 ? -0.186 5.496 1.745 1.00 88.44 85 VAL A O 1
ATOM 693 N N . HIS A 1 86 ? 0.727 4.472 -0.029 1.00 87.06 86 HIS A N 1
ATOM 694 C CA . HIS A 1 86 ? 0.658 5.625 -0.930 1.00 87.06 86 HIS A CA 1
ATOM 695 C C . HIS A 1 86 ? -0.765 6.118 -1.204 1.00 87.06 86 HIS A C 1
ATOM 697 O O . HIS A 1 86 ? -0.980 7.312 -1.396 1.00 87.06 86 HIS A O 1
ATOM 703 N N . ALA A 1 87 ? -1.742 5.212 -1.207 1.00 86.56 87 ALA A N 1
ATOM 704 C CA . ALA A 1 87 ? -3.147 5.577 -1.340 1.00 86.56 87 ALA A CA 1
ATOM 705 C C . ALA A 1 87 ? -3.755 6.003 -0.000 1.00 86.56 87 ALA A C 1
ATOM 707 O O . ALA A 1 87 ? -4.654 6.836 0.040 1.00 86.56 87 ALA A O 1
ATOM 708 N N . THR A 1 88 ? -3.281 5.430 1.106 1.00 85.56 88 THR A N 1
ATOM 709 C CA . THR A 1 88 ? -3.873 5.668 2.423 1.00 85.56 88 THR A CA 1
ATOM 710 C C . THR A 1 88 ? -3.533 7.054 2.951 1.00 85.56 88 THR A C 1
ATOM 712 O O . THR A 1 88 ? -4.411 7.723 3.497 1.00 85.56 88 THR A O 1
ATOM 715 N N . ILE A 1 89 ? -2.288 7.507 2.742 1.00 79.31 89 ILE A N 1
ATOM 716 C CA . ILE A 1 89 ? -1.765 8.725 3.367 1.00 79.31 89 ILE A CA 1
ATOM 717 C C . ILE A 1 89 ? -2.624 9.966 3.097 1.00 79.31 89 ILE A C 1
ATOM 719 O O . ILE A 1 89 ? -2.930 10.732 4.011 1.00 79.31 89 ILE A O 1
ATOM 723 N N . ASN A 1 90 ? -3.054 10.143 1.854 1.00 76.88 90 ASN A N 1
ATOM 724 C CA . ASN A 1 90 ? -3.639 11.402 1.405 1.00 76.88 90 ASN A CA 1
ATOM 725 C C . ASN A 1 90 ? -5.040 11.678 1.974 1.00 76.88 90 ASN A C 1
ATOM 727 O O . ASN A 1 90 ? -5.430 12.841 2.089 1.00 76.88 90 ASN A O 1
ATOM 731 N N . TRP A 1 91 ? -5.801 10.647 2.356 1.00 83.88 91 TRP A N 1
ATOM 732 C CA . TRP A 1 91 ? -7.154 10.841 2.886 1.00 83.88 91 TRP A CA 1
ATOM 733 C C . TRP A 1 91 ? -7.225 10.736 4.406 1.00 83.88 91 TRP A C 1
ATOM 735 O O . TRP A 1 91 ? -7.994 11.484 5.008 1.00 83.88 91 TRP A O 1
ATOM 745 N N . PHE A 1 92 ? -6.426 9.879 5.054 1.00 80.81 92 PHE A N 1
ATOM 746 C CA . PHE A 1 92 ? -6.583 9.657 6.497 1.00 80.81 92 PHE A CA 1
ATOM 747 C C . PHE A 1 92 ? -6.223 10.887 7.337 1.00 80.81 92 PHE A C 1
ATOM 749 O O . PHE A 1 92 ? -6.832 11.111 8.382 1.00 80.81 92 PHE A O 1
ATOM 756 N N . VAL A 1 93 ? -5.300 11.725 6.857 1.00 74.50 93 VAL A N 1
ATOM 757 C CA . VAL A 1 93 ? -4.936 13.000 7.500 1.00 74.50 93 VAL A CA 1
ATOM 758 C C . VAL A 1 93 ? -6.120 13.963 7.639 1.00 74.50 93 VAL A C 1
ATOM 760 O O . VAL A 1 93 ? -6.096 14.843 8.492 1.00 74.50 93 VAL A O 1
ATOM 763 N N . ASN A 1 94 ? -7.169 13.776 6.833 1.00 75.62 94 ASN A N 1
ATOM 764 C CA . ASN A 1 94 ? -8.382 14.591 6.831 1.00 75.62 94 ASN A CA 1
ATOM 765 C C . ASN A 1 94 ? -9.558 13.916 7.563 1.00 75.62 94 ASN A C 1
ATOM 767 O O . ASN A 1 94 ? -10.708 14.317 7.389 1.00 75.62 94 ASN A O 1
ATOM 771 N N . THR A 1 95 ? -9.299 12.876 8.359 1.00 80.38 95 THR A N 1
ATOM 772 C CA . THR A 1 95 ? -10.329 12.115 9.087 1.00 80.38 95 THR A CA 1
ATOM 773 C C . THR A 1 95 ? -10.225 12.326 10.600 1.00 80.38 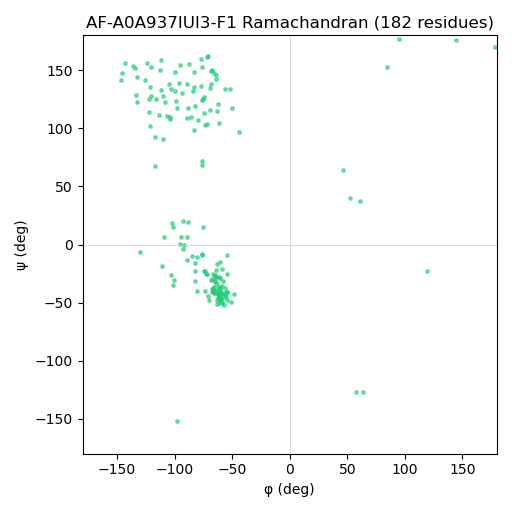95 THR A C 1
ATOM 775 O O . THR A 1 95 ? -9.154 12.671 11.094 1.00 80.38 95 THR A O 1
ATOM 778 N N . PRO A 1 96 ? -11.300 12.084 11.376 1.00 79.62 96 PRO A N 1
ATOM 779 C CA . PRO A 1 96 ? -11.270 12.195 12.839 1.00 79.62 96 PRO A CA 1
ATOM 780 C C . PRO A 1 96 ? -10.552 11.022 13.541 1.00 79.62 96 PRO A C 1
ATOM 782 O O . PRO A 1 96 ? -10.733 10.822 14.742 1.00 79.62 96 PRO A O 1
ATOM 785 N N . LEU A 1 97 ? -9.778 10.212 12.810 1.00 86.31 97 LEU A N 1
ATOM 786 C CA . LEU A 1 97 ? -9.049 9.075 13.368 1.00 86.31 97 LEU A CA 1
ATOM 787 C C . LEU A 1 97 ? -7.952 9.543 14.336 1.00 86.31 97 LEU A C 1
ATOM 789 O O . LEU A 1 97 ? -7.333 10.588 14.154 1.00 86.31 97 LEU A O 1
ATOM 793 N N . LYS A 1 98 ? -7.679 8.736 15.365 1.00 86.56 98 LYS A N 1
ATOM 794 C CA . LYS A 1 98 ? -6.676 9.028 16.401 1.00 86.56 98 LYS A CA 1
ATOM 795 C C . LYS A 1 98 ? -5.239 8.852 15.912 1.00 86.56 98 LYS A C 1
ATOM 797 O O . LYS A 1 98 ? -4.328 9.413 16.514 1.00 86.56 98 LYS A O 1
ATOM 802 N N . GLY A 1 99 ? -5.016 8.056 14.866 1.00 85.81 99 GLY A N 1
ATOM 803 C CA . GLY A 1 99 ? -3.686 7.844 14.300 1.00 85.81 99 GLY A CA 1
ATOM 804 C C . GLY A 1 99 ? -3.649 6.869 13.125 1.00 85.81 99 GLY A C 1
ATOM 805 O O . GLY A 1 99 ? -4.626 6.174 12.836 1.00 85.81 99 GLY A O 1
ATOM 806 N N . GLY A 1 100 ? -2.492 6.821 12.463 1.00 86.44 100 GLY A N 1
ATOM 807 C CA . GLY A 1 100 ? -2.201 5.922 11.350 1.00 86.44 100 GLY A CA 1
ATOM 808 C C . GLY A 1 100 ? -0.936 5.098 11.598 1.00 86.44 100 GLY A C 1
ATOM 809 O O . GLY A 1 100 ? 0.039 5.624 12.129 1.00 86.44 100 GLY A O 1
ATOM 810 N N . PHE A 1 101 ? -0.946 3.826 11.199 1.00 87.31 101 PHE A N 1
ATOM 811 C CA . PHE A 1 101 ? 0.213 2.930 11.216 1.00 87.31 101 PHE A CA 1
ATOM 812 C C . PHE A 1 101 ? 0.608 2.564 9.785 1.00 87.31 101 PHE A C 1
ATOM 814 O O . PHE A 1 101 ? -0.124 1.858 9.091 1.00 87.31 101 PHE A O 1
ATOM 821 N N . LEU A 1 102 ? 1.760 3.041 9.326 1.00 86.44 102 LEU A N 1
ATOM 822 C CA . LEU A 1 102 ? 2.212 2.818 7.956 1.00 86.44 102 LEU A CA 1
ATOM 823 C C . LEU A 1 102 ? 3.400 1.861 7.952 1.00 86.44 102 LEU A C 1
ATOM 825 O O . LEU A 1 102 ? 4.396 2.089 8.637 1.00 86.44 102 LEU A O 1
ATOM 829 N N . PHE A 1 103 ? 3.291 0.810 7.146 1.00 86.38 103 PHE A N 1
ATOM 830 C CA . PHE A 1 103 ? 4.326 -0.197 6.935 1.00 86.38 103 PHE A CA 1
ATOM 831 C C . PHE A 1 103 ? 4.757 -0.161 5.462 1.00 86.38 103 PHE A C 1
ATOM 833 O O . PHE A 1 103 ? 4.418 -1.078 4.705 1.00 86.38 103 PHE A O 1
ATOM 840 N N . PRO A 1 104 ? 5.412 0.928 5.008 1.00 85.75 104 PRO A N 1
ATOM 841 C CA . PRO A 1 104 ? 5.799 1.052 3.614 1.00 85.75 104 PRO A CA 1
ATOM 842 C C . PRO A 1 104 ? 6.873 0.023 3.274 1.00 85.75 104 PRO A C 1
ATOM 844 O O . PRO A 1 104 ? 7.698 -0.341 4.112 1.00 85.75 104 PRO A O 1
ATOM 847 N N . TYR A 1 105 ? 6.890 -0.411 2.017 1.00 82.25 105 TYR A N 1
ATOM 848 C CA . TYR A 1 105 ? 7.898 -1.355 1.533 1.00 82.25 105 TYR A CA 1
ATOM 849 C C . TYR A 1 105 ? 9.323 -0.769 1.570 1.00 82.25 105 TYR A C 1
ATOM 851 O O . TYR A 1 105 ? 10.316 -1.481 1.707 1.00 82.25 105 TYR A O 1
ATOM 859 N N . TYR A 1 106 ? 9.418 0.553 1.448 1.00 84.88 106 TYR A N 1
ATOM 860 C CA . TYR A 1 106 ? 10.656 1.316 1.401 1.00 84.88 106 TYR A CA 1
ATOM 861 C C . TYR A 1 106 ? 10.492 2.648 2.137 1.00 84.88 106 TYR A C 1
ATOM 863 O O . TYR A 1 106 ? 9.389 3.173 2.285 1.00 84.88 106 TYR A O 1
ATOM 871 N N . LYS A 1 107 ? 11.608 3.211 2.606 1.00 78.50 107 LYS A N 1
ATOM 872 C CA . LYS A 1 107 ? 11.610 4.437 3.420 1.00 78.50 107 LYS A CA 1
ATOM 873 C C . LYS A 1 107 ? 11.485 5.724 2.592 1.00 78.50 107 LYS A C 1
ATOM 875 O O . LYS A 1 107 ? 10.805 6.659 3.011 1.00 78.50 107 LYS A O 1
ATOM 880 N N . ASN A 1 108 ? 12.166 5.772 1.447 1.00 84.31 108 ASN A N 1
ATOM 881 C CA . ASN A 1 108 ? 12.290 6.964 0.600 1.00 84.31 108 ASN A CA 1
ATOM 882 C C . ASN A 1 108 ? 11.281 6.930 -0.558 1.00 84.31 108 ASN A C 1
ATOM 884 O O . ASN A 1 108 ? 10.209 6.354 -0.412 1.00 84.31 108 ASN A O 1
ATOM 888 N N . SER A 1 109 ? 11.586 7.565 -1.692 1.00 88.88 109 SER A N 1
ATOM 889 C CA . SER A 1 109 ? 10.731 7.461 -2.876 1.00 88.88 109 SER A CA 1
ATOM 890 C C . SER A 1 109 ? 10.830 6.083 -3.534 1.00 88.88 109 SER A C 1
ATOM 892 O O . SER A 1 109 ? 11.809 5.354 -3.340 1.00 88.88 109 SER A O 1
ATOM 894 N N . PHE A 1 110 ? 9.839 5.738 -4.362 1.00 90.56 110 PHE A N 1
ATOM 895 C CA . PHE A 1 110 ? 9.904 4.513 -5.159 1.00 90.56 110 PHE A CA 1
ATOM 896 C C . PHE A 1 110 ? 11.103 4.534 -6.119 1.00 90.56 110 PHE A C 1
ATOM 898 O O . PHE A 1 110 ? 11.776 3.520 -6.287 1.00 90.56 110 PHE A O 1
ATOM 905 N N . LYS A 1 111 ? 11.431 5.707 -6.681 1.00 91.00 111 LYS A N 1
ATOM 906 C CA . LYS A 1 111 ? 12.630 5.892 -7.507 1.00 91.00 111 LYS A CA 1
ATOM 907 C C . LYS A 1 111 ? 13.912 5.550 -6.746 1.00 91.00 111 LYS A C 1
ATOM 909 O O . LYS A 1 111 ? 14.721 4.771 -7.246 1.00 91.00 111 LYS A O 1
ATOM 914 N N . ASP A 1 112 ? 14.087 6.109 -5.548 1.00 90.38 112 ASP A N 1
ATOM 915 C CA . ASP A 1 112 ? 15.277 5.854 -4.726 1.00 90.38 112 ASP A CA 1
ATOM 916 C C . ASP A 1 112 ? 15.395 4.369 -4.378 1.00 90.38 112 ASP A C 1
ATOM 918 O O . ASP A 1 112 ? 16.483 3.801 -4.439 1.00 90.38 112 ASP A O 1
ATOM 922 N N . TYR A 1 113 ? 14.263 3.728 -4.080 1.00 91.31 113 TYR A N 1
ATOM 923 C CA . TYR A 1 113 ? 14.202 2.295 -3.820 1.00 91.31 113 TYR A CA 1
ATOM 924 C C . TYR A 1 113 ? 14.650 1.455 -5.026 1.00 91.31 113 TYR A C 1
ATOM 926 O O . TYR A 1 113 ? 15.438 0.523 -4.861 1.00 91.31 113 TYR A O 1
ATOM 934 N N . LEU A 1 114 ? 14.205 1.778 -6.247 1.00 91.56 114 LEU A N 1
ATOM 935 C CA . LEU A 1 114 ? 14.649 1.052 -7.443 1.00 91.56 114 LEU A CA 1
ATOM 936 C C . LEU A 1 114 ? 16.144 1.248 -7.716 1.00 91.56 114 LEU A C 1
ATOM 938 O O . LEU A 1 114 ? 16.828 0.288 -8.070 1.00 91.56 114 LEU A O 1
ATOM 942 N N . ILE A 1 115 ? 16.663 2.460 -7.504 1.00 91.81 115 ILE A N 1
ATOM 943 C CA . ILE A 1 115 ? 18.098 2.754 -7.612 1.00 91.81 115 ILE A CA 1
ATOM 944 C C . ILE A 1 115 ? 18.890 1.930 -6.587 1.00 91.81 115 ILE A C 1
ATOM 946 O O . ILE A 1 115 ? 19.903 1.319 -6.923 1.00 91.81 115 ILE A O 1
ATOM 950 N N . GLU A 1 116 ? 18.417 1.859 -5.344 1.00 91.44 116 GLU A N 1
ATOM 951 C CA . GLU A 1 116 ? 19.023 1.033 -4.300 1.00 91.44 116 GLU A CA 1
ATOM 952 C C . GLU A 1 116 ? 19.019 -0.457 -4.674 1.00 91.44 116 GLU A C 1
ATOM 954 O O . GLU A 1 116 ? 20.037 -1.130 -4.503 1.00 91.44 116 GLU A O 1
ATOM 959 N N . CYS A 1 117 ? 17.921 -0.960 -5.248 1.00 90.88 117 CYS A N 1
ATOM 960 C CA . CYS A 1 117 ? 17.839 -2.335 -5.744 1.00 90.88 117 CYS A CA 1
ATOM 961 C C . CYS A 1 117 ? 18.872 -2.611 -6.842 1.00 90.88 117 CYS A C 1
ATOM 963 O O . CYS A 1 117 ? 19.471 -3.684 -6.846 1.00 90.88 117 CYS A O 1
ATOM 965 N N . MET A 1 118 ? 19.127 -1.647 -7.737 1.00 91.19 118 MET A N 1
ATOM 966 C CA . MET A 1 118 ? 20.189 -1.768 -8.741 1.00 91.19 118 MET A CA 1
ATOM 967 C C . MET A 1 118 ? 21.569 -1.860 -8.093 1.00 91.19 118 MET A C 1
ATOM 969 O O . MET A 1 118 ? 22.323 -2.777 -8.399 1.00 91.19 118 MET A O 1
ATOM 973 N N . TYR A 1 119 ? 21.896 -0.934 -7.187 1.00 91.50 119 TYR A N 1
ATOM 974 C CA . TYR A 1 119 ? 23.211 -0.902 -6.537 1.00 91.50 119 TYR A CA 1
ATOM 975 C C . TYR A 1 119 ? 23.490 -2.139 -5.684 1.00 91.50 119 TYR A C 1
ATOM 977 O O . TYR A 1 119 ? 24.640 -2.555 -5.571 1.00 91.50 119 TYR A O 1
ATOM 985 N N . LYS A 1 120 ? 22.454 -2.702 -5.056 1.00 90.44 120 LYS A N 1
ATOM 986 C CA . LYS A 1 120 ? 22.572 -3.870 -4.175 1.00 90.44 120 LYS A CA 1
ATOM 987 C C . LYS A 1 120 ? 22.296 -5.202 -4.873 1.00 90.44 120 LYS A C 1
ATOM 989 O O . LYS A 1 120 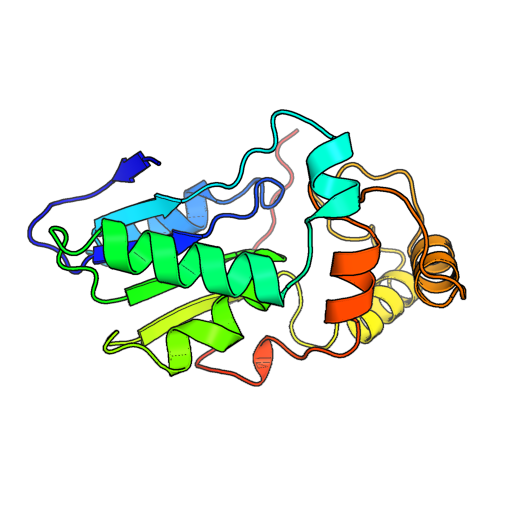? 22.318 -6.225 -4.195 1.00 90.44 120 LYS A O 1
ATOM 994 N N . GLU A 1 121 ? 22.002 -5.188 -6.173 1.00 86.06 121 GLU A N 1
ATOM 995 C CA . GLU A 1 121 ? 21.608 -6.371 -6.953 1.00 86.06 121 GLU A CA 1
ATOM 996 C C . GLU A 1 121 ? 20.440 -7.146 -6.309 1.00 86.06 121 GLU A C 1
ATOM 998 O O . GLU A 1 121 ? 20.413 -8.376 -6.257 1.00 86.06 121 GLU A O 1
ATOM 1003 N N . GLN A 1 122 ? 19.461 -6.411 -5.776 1.00 84.56 122 GLN A N 1
ATOM 1004 C CA . GLN A 1 122 ? 18.302 -6.972 -5.083 1.00 84.56 122 GLN A CA 1
ATOM 1005 C C . GLN A 1 122 ? 17.066 -7.021 -5.990 1.00 84.56 122 GLN A C 1
ATOM 1007 O O . GLN A 1 122 ? 16.890 -6.155 -6.852 1.00 84.56 122 GLN A O 1
ATOM 1012 N N . PRO A 1 123 ? 16.174 -8.012 -5.796 1.00 83.50 123 PRO A N 1
ATOM 1013 C CA . PRO A 1 123 ? 14.905 -8.047 -6.510 1.00 83.50 123 PRO A CA 1
ATOM 1014 C C . PRO A 1 123 ? 14.032 -6.843 -6.133 1.00 83.50 123 PRO A C 1
ATOM 1016 O O . PRO A 1 123 ? 14.021 -6.405 -4.981 1.00 83.50 123 PRO A O 1
ATOM 1019 N N . VAL A 1 124 ? 13.253 -6.349 -7.099 1.00 86.00 124 VAL A N 1
ATOM 1020 C CA . VAL A 1 124 ? 12.246 -5.304 -6.871 1.00 86.00 124 VAL A CA 1
ATOM 1021 C C . VAL A 1 124 ? 11.036 -5.897 -6.161 1.00 86.00 124 VAL A C 1
ATOM 1023 O O . VAL A 1 124 ? 10.440 -6.852 -6.655 1.00 86.00 124 VAL A O 1
ATOM 1026 N N . LEU A 1 125 ? 10.638 -5.288 -5.042 1.00 85.12 125 LEU A N 1
ATOM 1027 C CA . LEU A 1 125 ? 9.456 -5.645 -4.254 1.00 85.12 125 LEU A CA 1
ATOM 1028 C C . LEU A 1 125 ? 9.339 -7.169 -4.006 1.00 85.12 125 LEU A C 1
ATOM 1030 O O . LEU A 1 125 ? 8.407 -7.802 -4.506 1.00 85.12 125 LEU A O 1
ATOM 1034 N N . PRO A 1 126 ? 10.289 -7.798 -3.280 1.00 77.69 126 PRO A N 1
ATOM 1035 C CA . PRO A 1 126 ? 10.258 -9.234 -3.010 1.00 77.69 126 PRO A CA 1
ATOM 1036 C C . PRO A 1 126 ? 8.898 -9.717 -2.467 1.00 77.69 126 PRO A C 1
ATOM 1038 O O . PRO A 1 126 ? 8.463 -9.323 -1.392 1.00 77.69 126 PRO A O 1
ATOM 1041 N N . GLY A 1 127 ? 8.230 -10.597 -3.214 1.00 78.31 127 GLY A N 1
ATOM 1042 C CA . GLY A 1 127 ? 6.863 -11.062 -2.929 1.00 78.31 127 GLY A CA 1
ATOM 1043 C C . GLY A 1 127 ? 5.879 -10.738 -4.053 1.00 78.31 127 GLY A C 1
ATOM 1044 O O . GLY A 1 127 ? 4.894 -11.450 -4.232 1.00 78.31 127 GLY A O 1
ATOM 1045 N N . TYR A 1 128 ? 6.195 -9.732 -4.868 1.00 84.69 128 TYR A N 1
ATOM 1046 C CA . TYR A 1 128 ? 5.501 -9.454 -6.120 1.00 84.69 128 TYR A CA 1
ATOM 1047 C C . TYR A 1 128 ? 5.922 -10.451 -7.214 1.00 84.69 128 TYR A C 1
ATOM 1049 O O . TYR A 1 128 ? 7.045 -10.968 -7.176 1.00 84.69 128 TYR A O 1
ATOM 1057 N N . PRO A 1 129 ? 5.057 -10.729 -8.212 1.00 75.44 129 PRO A N 1
ATOM 1058 C CA . PRO A 1 129 ? 5.409 -11.571 -9.350 1.00 75.44 129 PRO A CA 1
ATOM 1059 C C . PRO A 1 129 ? 6.567 -10.937 -10.133 1.00 75.44 129 PRO A C 1
ATOM 1061 O O . PRO A 1 129 ? 6.397 -9.953 -10.851 1.00 75.44 129 PRO A O 1
ATOM 1064 N N . SER A 1 130 ? 7.761 -11.505 -9.966 1.00 67.56 130 SER A N 1
ATOM 1065 C CA . SER A 1 130 ? 9.002 -10.950 -10.501 1.00 67.56 130 SER A CA 1
ATOM 1066 C C . SER A 1 130 ? 9.274 -11.471 -11.910 1.00 67.56 130 SER A C 1
ATOM 1068 O O . SER A 1 130 ? 9.602 -12.641 -12.103 1.00 67.56 130 SER A O 1
ATOM 1070 N N . THR A 1 131 ? 9.122 -10.591 -12.900 1.00 75.50 131 THR A N 1
ATOM 1071 C CA . THR A 1 131 ? 9.569 -10.812 -14.2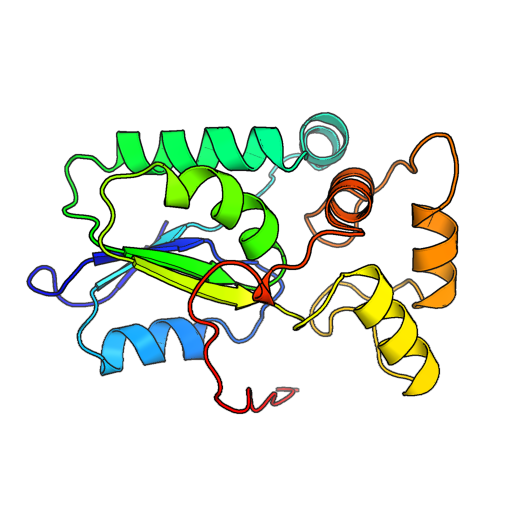91 1.00 75.50 131 THR A CA 1
ATOM 1072 C C . THR A 1 131 ? 10.395 -9.650 -14.845 1.00 75.50 131 THR A C 1
ATOM 1074 O O . THR A 1 131 ? 10.943 -9.778 -15.934 1.00 75.50 131 THR A O 1
ATOM 1077 N N . ILE A 1 132 ? 10.506 -8.540 -14.106 1.00 84.62 132 ILE A N 1
ATOM 1078 C CA . ILE A 1 132 ? 11.139 -7.296 -14.553 1.00 84.62 132 ILE A CA 1
ATOM 1079 C C . ILE A 1 132 ? 12.303 -6.929 -13.631 1.00 84.62 132 ILE A C 1
ATOM 1081 O O . ILE A 1 132 ? 12.200 -7.006 -12.404 1.00 84.62 132 ILE A O 1
ATOM 1085 N N . THR A 1 133 ? 13.423 -6.526 -14.217 1.00 88.88 133 THR A N 1
ATOM 1086 C CA . THR A 1 133 ? 14.572 -6.007 -13.470 1.00 88.88 133 THR A CA 1
ATOM 1087 C C . THR A 1 133 ? 14.322 -4.561 -13.012 1.00 88.88 133 THR A C 1
ATOM 1089 O O . THR A 1 133 ? 13.503 -3.855 -13.610 1.00 88.88 133 THR A O 1
ATOM 1092 N N . PRO A 1 134 ? 15.041 -4.058 -11.986 1.00 88.62 134 PRO A N 1
ATOM 1093 C CA . PRO A 1 134 ? 14.911 -2.660 -11.573 1.00 88.62 134 PRO A CA 1
ATOM 1094 C C . PRO A 1 134 ? 15.146 -1.660 -12.721 1.00 88.62 134 PRO A C 1
ATOM 1096 O O . PRO A 1 134 ? 14.398 -0.696 -12.856 1.00 88.62 134 PRO A O 1
ATOM 1099 N N . ALA A 1 135 ? 16.142 -1.910 -13.580 1.00 89.38 135 ALA A N 1
ATOM 1100 C CA . ALA A 1 135 ? 16.486 -1.038 -14.707 1.00 89.38 135 ALA A CA 1
ATOM 1101 C C . ALA A 1 135 ? 15.398 -1.009 -15.795 1.00 89.38 135 ALA A C 1
ATOM 1103 O O . ALA A 1 135 ? 15.067 0.054 -16.328 1.00 89.38 135 ALA A O 1
ATOM 1104 N N . GLU A 1 136 ? 14.811 -2.167 -16.103 1.00 89.69 136 GLU A N 1
ATOM 1105 C CA . GLU A 1 136 ? 13.677 -2.260 -17.025 1.00 89.69 136 GLU A CA 1
ATOM 1106 C C . GLU A 1 136 ? 12.453 -1.537 -16.462 1.00 89.69 136 GLU A C 1
ATOM 1108 O O . GLU A 1 136 ? 11.798 -0.794 -17.190 1.00 89.69 136 GLU A O 1
ATOM 1113 N N . LEU A 1 137 ? 12.175 -1.686 -15.161 1.00 89.69 137 LEU A N 1
ATOM 1114 C CA . LEU A 1 137 ? 11.048 -1.010 -14.524 1.00 89.69 137 LEU A CA 1
ATOM 1115 C C . LEU A 1 137 ? 11.226 0.513 -14.501 1.00 89.69 137 LEU A C 1
ATOM 1117 O O . LEU A 1 137 ? 10.274 1.227 -14.805 1.00 89.69 137 LEU A O 1
ATOM 1121 N N . ILE A 1 138 ? 12.428 1.022 -14.207 1.00 90.69 138 ILE A N 1
ATOM 1122 C CA . ILE A 1 138 ? 12.726 2.464 -14.298 1.00 90.69 138 ILE A CA 1
ATOM 1123 C C . ILE A 1 138 ? 12.437 2.969 -15.714 1.00 90.69 138 ILE A C 1
ATOM 1125 O O . ILE A 1 138 ? 11.674 3.917 -15.890 1.00 90.69 138 ILE A O 1
ATOM 1129 N N . THR A 1 139 ? 12.992 2.294 -16.724 1.00 89.94 139 THR A N 1
ATOM 1130 C CA . THR A 1 139 ? 12.821 2.671 -18.136 1.00 89.94 139 THR A CA 1
ATOM 1131 C C . THR A 1 139 ? 11.343 2.694 -18.533 1.00 89.94 139 THR A C 1
ATOM 1133 O O . THR A 1 139 ? 10.871 3.620 -19.196 1.00 89.94 139 THR A O 1
ATOM 1136 N N . LEU A 1 140 ? 10.587 1.691 -18.085 1.00 89.06 140 LEU A N 1
ATOM 1137 C CA . LEU A 1 140 ? 9.157 1.579 -18.337 1.00 89.06 140 LEU A CA 1
ATOM 1138 C C . LEU A 1 140 ? 8.381 2.751 -17.718 1.00 89.06 140 LEU A C 1
ATOM 1140 O O . LEU A 1 140 ? 7.553 3.358 -18.393 1.00 89.06 140 LEU A O 1
ATOM 1144 N N . LEU A 1 141 ? 8.671 3.106 -16.463 1.00 89.19 141 LEU A N 1
ATOM 1145 C CA . LEU A 1 141 ? 7.987 4.185 -15.741 1.00 89.19 141 LEU A CA 1
ATOM 1146 C C . LEU A 1 141 ? 8.378 5.591 -16.224 1.00 89.19 141 LEU A C 1
ATOM 1148 O O . LEU A 1 141 ? 7.594 6.526 -16.061 1.00 89.19 141 LEU A O 1
ATOM 1152 N N . GLU A 1 142 ? 9.547 5.756 -16.842 1.00 88.88 142 GLU A N 1
ATOM 1153 C CA . GLU A 1 142 ? 9.979 7.019 -17.461 1.00 88.88 142 GLU A CA 1
ATOM 1154 C C . GLU A 1 142 ? 9.459 7.190 -18.906 1.00 88.88 142 GLU A C 1
ATOM 1156 O O . GLU A 1 142 ? 9.534 8.282 -19.476 1.00 88.88 142 GLU A O 1
ATOM 1161 N N . THR A 1 143 ? 8.870 6.145 -19.501 1.00 85.56 143 THR A N 1
ATOM 1162 C CA . THR A 1 143 ? 8.328 6.194 -20.867 1.00 85.56 143 THR A CA 1
ATOM 1163 C C . THR A 1 143 ? 7.096 7.106 -20.964 1.00 85.56 143 THR A C 1
ATOM 1165 O O . THR A 1 143 ? 6.206 7.090 -20.111 1.00 85.56 143 THR A O 1
ATOM 1168 N N . THR A 1 144 ? 7.030 7.897 -22.044 1.00 79.19 144 THR A N 1
ATOM 1169 C CA . THR A 1 144 ? 5.878 8.745 -22.392 1.00 79.19 144 THR A CA 1
ATOM 1170 C C . THR A 1 144 ? 5.357 8.367 -23.788 1.00 79.19 144 THR A C 1
ATOM 1172 O O . THR A 1 144 ? 6.140 8.409 -24.738 1.00 79.19 144 THR A O 1
ATOM 1175 N N . PRO A 1 145 ? 4.059 8.031 -23.955 1.00 76.75 145 PRO A N 1
ATOM 1176 C CA . PRO A 1 145 ? 2.991 8.053 -22.949 1.00 76.75 145 PRO A CA 1
ATOM 1177 C C . PRO A 1 145 ? 3.134 6.951 -21.889 1.00 76.75 145 PRO A C 1
ATOM 1179 O O . PRO A 1 145 ? 3.854 5.977 -22.092 1.00 76.75 145 PRO A O 1
ATOM 1182 N N . ALA A 1 146 ? 2.431 7.124 -20.765 1.00 70.56 146 ALA A N 1
ATOM 1183 C CA . ALA A 1 146 ? 2.482 6.209 -19.628 1.00 70.56 146 ALA A CA 1
ATOM 1184 C C . ALA A 1 146 ? 2.238 4.748 -20.052 1.00 70.56 146 ALA A C 1
ATOM 1186 O O . ALA A 1 146 ? 1.267 4.483 -20.777 1.00 70.56 146 ALA A O 1
ATOM 1187 N N . PRO A 1 147 ? 3.059 3.798 -19.577 1.00 74.69 147 PRO A N 1
ATOM 1188 C CA . PRO A 1 147 ? 2.961 2.404 -19.985 1.00 74.69 147 PRO A CA 1
ATOM 1189 C C . PRO A 1 147 ? 1.630 1.777 -19.546 1.00 74.69 147 PRO A C 1
ATOM 1191 O O . PRO A 1 147 ? 1.111 2.038 -18.457 1.00 74.69 147 PRO A O 1
ATOM 1194 N N . SER A 1 148 ? 1.072 0.922 -20.404 1.00 79.62 148 SER A N 1
ATOM 1195 C CA . SER A 1 148 ? -0.051 0.047 -20.065 1.00 79.62 148 SER A CA 1
ATOM 1196 C C . SER A 1 148 ? 0.465 -1.270 -19.502 1.00 79.62 148 SER A C 1
ATOM 1198 O O . SER A 1 148 ? 1.399 -1.847 -20.052 1.00 79.62 148 SER A O 1
ATOM 1200 N N . GLY A 1 149 ? -0.172 -1.778 -18.456 1.00 86.31 149 GLY A N 1
ATOM 1201 C CA . GLY A 1 149 ? 0.182 -3.057 -17.851 1.00 86.31 149 GLY A CA 1
ATOM 1202 C C . GLY A 1 149 ? -0.008 -3.023 -16.344 1.00 86.31 149 GLY A C 1
ATOM 1203 O O . GLY A 1 149 ? -0.328 -1.977 -15.767 1.00 86.31 149 GLY A O 1
ATOM 1204 N N . THR A 1 150 ? 0.203 -4.173 -15.718 1.00 86.62 150 THR A N 1
ATOM 1205 C CA . THR A 1 150 ? 0.193 -4.312 -14.265 1.00 86.62 150 THR A CA 1
ATOM 1206 C C . THR A 1 150 ? 1.532 -4.833 -13.764 1.00 86.62 150 THR A C 1
ATOM 1208 O O . THR A 1 150 ? 2.254 -5.540 -14.467 1.00 86.62 150 THR A O 1
ATOM 1211 N N . TYR A 1 151 ? 1.853 -4.475 -12.529 1.00 86.44 151 TYR A N 1
ATOM 1212 C CA . TYR A 1 151 ? 2.901 -5.082 -11.730 1.00 86.44 151 TYR A CA 1
ATOM 1213 C C . TYR A 1 151 ? 2.245 -5.625 -10.459 1.00 86.44 151 TYR A C 1
ATOM 1215 O O . TYR A 1 151 ? 1.848 -4.871 -9.568 1.00 86.44 151 TYR A O 1
ATOM 1223 N N . GLY A 1 152 ? 2.019 -6.938 -10.426 1.00 83.62 152 GLY A N 1
ATOM 1224 C CA . GLY A 1 152 ? 1.084 -7.530 -9.472 1.00 83.62 152 GLY A CA 1
ATOM 1225 C C . GLY A 1 152 ? -0.349 -7.033 -9.711 1.00 83.62 152 GLY A C 1
ATOM 1226 O O . GLY A 1 152 ? -0.862 -7.100 -10.827 1.00 83.62 152 GLY A O 1
ATOM 1227 N N . GLU A 1 153 ? -0.989 -6.515 -8.663 1.00 83.88 153 GLU A N 1
ATOM 1228 C CA . GLU A 1 153 ? -2.351 -5.944 -8.688 1.00 83.88 153 GLU A CA 1
ATOM 1229 C C . GLU A 1 153 ? -2.364 -4.425 -8.891 1.00 83.88 153 GLU A C 1
ATOM 1231 O O . GLU A 1 153 ? -3.413 -3.788 -8.796 1.00 83.88 153 GLU A O 1
ATOM 1236 N N . TYR A 1 154 ? -1.204 -3.828 -9.144 1.00 88.25 154 TYR A N 1
ATOM 1237 C CA . TYR A 1 154 ? -1.078 -2.394 -9.353 1.00 88.25 154 TYR A CA 1
ATOM 1238 C C . TYR A 1 154 ? -0.881 -2.111 -10.833 1.00 88.25 154 TYR A C 1
ATOM 1240 O O . TYR A 1 154 ? -0.117 -2.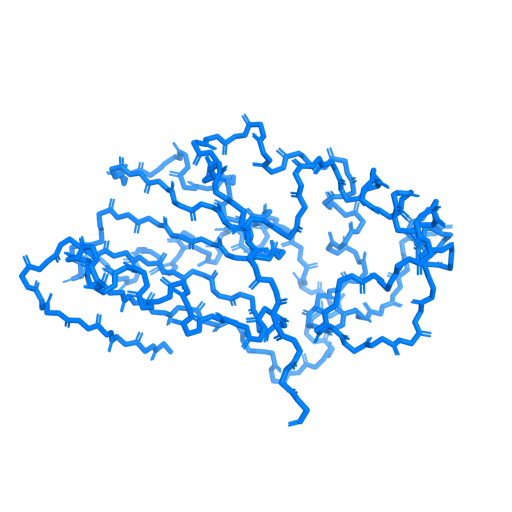802 -11.506 1.00 88.25 154 TYR A O 1
ATOM 1248 N N . SER A 1 155 ? -1.541 -1.087 -11.362 1.00 89.31 155 SER A N 1
ATOM 1249 C CA . SER A 1 155 ? -1.246 -0.607 -12.706 1.00 89.31 155 SER A CA 1
ATOM 1250 C C . SER A 1 155 ? 0.137 0.047 -12.742 1.00 89.31 155 SER A C 1
ATOM 1252 O O . SER A 1 155 ? 0.589 0.673 -11.780 1.00 89.31 155 SER A O 1
ATOM 1254 N N . LEU A 1 156 ? 0.817 -0.030 -13.885 1.00 88.81 156 LEU A N 1
ATOM 1255 C CA . LEU A 1 156 ? 2.074 0.702 -14.073 1.00 88.81 156 LEU A CA 1
ATOM 1256 C C . LEU A 1 156 ? 1.873 2.221 -13.952 1.00 88.81 156 LEU A C 1
ATOM 1258 O O . LEU A 1 156 ? 2.770 2.935 -13.513 1.00 88.81 156 LEU A O 1
ATOM 1262 N N . ARG A 1 157 ? 0.669 2.717 -14.264 1.00 87.81 157 ARG A N 1
ATOM 1263 C CA . ARG A 1 157 ? 0.283 4.115 -14.031 1.00 87.81 157 ARG A CA 1
ATOM 1264 C C . ARG A 1 157 ? 0.234 4.447 -12.547 1.00 87.81 157 ARG A C 1
ATOM 1266 O O . ARG A 1 157 ? 0.680 5.523 -12.165 1.00 87.81 157 ARG A O 1
ATOM 1273 N N . PHE A 1 158 ? -0.289 3.559 -11.705 1.00 89.50 158 PHE A N 1
ATOM 1274 C CA . PHE A 1 158 ? -0.249 3.743 -10.258 1.00 89.50 158 PHE A CA 1
ATOM 1275 C C . PHE A 1 158 ? 1.202 3.874 -9.780 1.00 89.50 158 PHE A C 1
ATOM 1277 O O . PHE A 1 158 ? 1.530 4.871 -9.139 1.00 89.50 158 PHE A O 1
ATOM 1284 N N . LEU A 1 159 ? 2.084 2.953 -10.192 1.00 90.12 159 LEU A N 1
ATOM 1285 C CA . LEU A 1 159 ? 3.518 3.008 -9.871 1.00 90.12 159 LEU A CA 1
ATOM 1286 C C . LEU A 1 159 ? 4.183 4.315 -10.338 1.00 90.12 159 LEU A C 1
ATOM 1288 O O . LEU A 1 159 ? 4.957 4.922 -9.599 1.00 90.12 159 LEU A O 1
ATOM 1292 N N . GLN A 1 160 ? 3.838 4.790 -11.536 1.00 89.25 160 GLN A N 1
ATOM 1293 C CA . GLN A 1 160 ? 4.334 6.060 -12.067 1.00 89.25 160 GLN A CA 1
ATOM 1294 C C . GLN A 1 160 ? 3.836 7.267 -11.251 1.00 89.25 160 GLN A C 1
ATOM 1296 O O . GLN A 1 160 ? 4.582 8.217 -11.027 1.00 89.25 160 GLN A O 1
ATOM 1301 N N . ASN A 1 161 ? 2.596 7.241 -10.756 1.00 88.12 161 ASN A N 1
ATOM 1302 C CA . ASN A 1 161 ? 2.041 8.331 -9.947 1.00 88.12 161 ASN A CA 1
ATOM 1303 C C . ASN A 1 161 ? 2.629 8.393 -8.527 1.00 88.12 161 ASN A C 1
ATOM 1305 O O . ASN A 1 161 ? 2.640 9.463 -7.915 1.00 88.12 161 ASN A O 1
ATOM 1309 N N . ILE A 1 162 ? 3.126 7.271 -8.000 1.00 88.38 162 ILE A N 1
ATOM 1310 C CA . ILE A 1 162 ? 3.793 7.218 -6.689 1.00 88.38 162 ILE A CA 1
ATOM 1311 C C . ILE A 1 162 ? 5.317 7.401 -6.781 1.00 88.38 162 ILE A C 1
ATOM 1313 O O . ILE A 1 162 ? 5.997 7.416 -5.759 1.00 88.38 162 ILE A O 1
ATOM 1317 N N . TRP A 1 163 ? 5.854 7.579 -7.993 1.00 88.12 163 TRP A N 1
ATOM 1318 C CA . TRP A 1 163 ? 7.285 7.588 -8.317 1.00 88.12 163 TRP A CA 1
ATOM 1319 C C . TRP A 1 163 ? 8.155 8.462 -7.408 1.00 88.12 163 TRP A C 1
ATOM 1321 O O . TRP A 1 163 ? 9.243 8.058 -7.001 1.00 88.12 163 TRP A O 1
ATOM 1331 N N . GLN A 1 164 ? 7.654 9.657 -7.092 1.00 84.25 164 GLN A N 1
ATOM 1332 C CA . GLN A 1 164 ? 8.322 10.678 -6.277 1.00 84.25 164 GLN A CA 1
ATOM 1333 C C . GLN A 1 164 ? 7.670 10.848 -4.898 1.00 84.25 164 GLN A C 1
ATOM 1335 O O . GLN A 1 164 ? 7.988 11.781 -4.168 1.00 84.25 164 GLN A O 1
ATOM 1340 N N . GLN A 1 165 ? 6.706 9.998 -4.539 1.00 82.62 165 GLN A N 1
ATOM 1341 C CA . GLN A 1 165 ? 6.057 10.095 -3.237 1.00 82.62 165 GLN A CA 1
ATOM 1342 C C . GLN A 1 165 ? 6.969 9.527 -2.155 1.00 82.62 165 GLN A C 1
ATOM 1344 O O . GLN A 1 165 ? 7.541 8.453 -2.324 1.00 82.62 165 GLN A O 1
ATOM 1349 N N . HIS A 1 166 ? 7.052 10.224 -1.023 1.00 79.25 166 HIS A N 1
ATOM 1350 C CA . HIS A 1 166 ? 7.858 9.827 0.127 1.00 79.25 166 HIS A CA 1
ATOM 1351 C C . HIS A 1 166 ? 6.942 9.394 1.280 1.00 79.25 166 HIS A C 1
ATOM 1353 O O . HIS A 1 166 ? 6.554 10.233 2.099 1.00 79.25 166 HIS A O 1
ATOM 1359 N N . PRO A 1 167 ? 6.589 8.101 1.378 1.00 66.75 167 PRO A N 1
ATOM 1360 C CA . PRO A 1 167 ? 5.649 7.621 2.382 1.00 66.75 167 PRO A CA 1
ATOM 1361 C C . PRO A 1 167 ? 6.193 7.793 3.809 1.00 66.75 167 PRO A C 1
ATOM 1363 O O . PRO A 1 167 ? 5.418 7.998 4.735 1.00 66.75 167 PRO A O 1
ATOM 1366 N N . GLY A 1 168 ? 7.521 7.788 3.993 1.00 60.34 168 GLY A N 1
ATOM 1367 C CA . GLY A 1 168 ? 8.169 7.963 5.298 1.00 60.34 168 GLY A CA 1
ATOM 1368 C C . GLY A 1 168 ? 8.200 9.397 5.848 1.00 60.34 168 GLY A C 1
ATOM 1369 O O . GLY A 1 168 ? 8.577 9.579 7.002 1.00 60.34 168 GLY A O 1
ATOM 1370 N N . ILE A 1 169 ? 7.823 10.412 5.057 1.00 54.91 169 ILE A N 1
ATOM 1371 C CA . ILE A 1 169 ? 7.817 11.828 5.488 1.00 54.91 169 ILE A CA 1
ATOM 1372 C C . ILE A 1 169 ? 6.469 12.214 6.126 1.00 54.91 169 ILE A C 1
ATOM 1374 O O . ILE A 1 169 ? 6.365 13.234 6.807 1.00 54.91 169 ILE A O 1
ATOM 1378 N N . GLN A 1 170 ? 5.435 11.383 5.974 1.00 51.75 170 GLN A N 1
ATOM 1379 C CA . GLN A 1 170 ? 4.092 11.659 6.475 1.00 51.75 170 GLN A CA 1
ATOM 1380 C C . GLN A 1 170 ? 3.682 10.611 7.520 1.00 51.75 170 GLN A C 1
ATOM 1382 O O . GLN A 1 170 ? 3.092 9.586 7.202 1.00 51.75 170 GLN A O 1
ATOM 1387 N N . LEU A 1 171 ? 3.957 10.967 8.782 1.00 51.62 171 LEU A N 1
ATOM 1388 C CA . LEU A 1 171 ? 3.521 10.340 10.042 1.00 51.62 171 LEU A CA 1
ATOM 1389 C C . LEU A 1 171 ? 4.356 9.151 10.540 1.00 51.62 171 LEU A C 1
ATOM 1391 O O . LEU A 1 171 ? 5.068 8.499 9.785 1.00 51.62 171 LEU A O 1
ATOM 1395 N N . THR A 1 172 ? 4.321 8.979 11.868 1.00 46.84 172 THR A N 1
ATOM 1396 C CA . THR A 1 172 ? 5.233 8.196 12.716 1.00 46.84 172 THR A CA 1
ATOM 1397 C C . THR A 1 172 ? 5.555 6.838 12.096 1.00 46.84 172 THR A C 1
ATOM 1399 O O . THR A 1 172 ? 4.783 5.885 12.204 1.00 46.84 172 THR A O 1
ATOM 1402 N N . SER A 1 173 ? 6.694 6.760 11.411 1.00 46.47 173 SER A N 1
ATOM 1403 C CA . SER A 1 173 ? 7.193 5.521 10.832 1.00 46.47 173 SER A CA 1
ATOM 1404 C C . SER A 1 173 ? 7.612 4.595 11.968 1.00 46.47 173 SER A C 1
ATOM 1406 O O . SER A 1 173 ? 8.257 5.014 12.928 1.00 46.47 173 SER A O 1
ATOM 1408 N N . TYR A 1 174 ? 7.220 3.326 11.887 1.00 48.00 174 TYR A N 1
ATOM 1409 C CA . TYR A 1 174 ? 7.767 2.306 12.771 1.00 48.00 174 TYR A CA 1
ATOM 1410 C C . TYR A 1 174 ? 9.282 2.200 12.519 1.00 48.00 174 TYR A C 1
ATOM 1412 O O . TYR A 1 174 ? 9.701 1.933 11.396 1.00 48.00 174 TYR A O 1
ATOM 1420 N N . GLU A 1 175 ? 10.099 2.435 13.549 1.00 39.44 175 GLU A N 1
ATOM 1421 C CA . GLU A 1 175 ? 11.572 2.460 13.459 1.00 39.44 175 GLU A CA 1
ATOM 1422 C C . GLU A 1 175 ? 12.238 1.088 13.693 1.00 39.44 175 GLU A C 1
ATOM 1424 O O . GLU A 1 175 ? 13.460 1.005 13.789 1.00 39.44 175 GLU A O 1
ATOM 1429 N N . GLY A 1 176 ? 11.467 0.004 13.826 1.00 35.47 176 GLY A N 1
ATOM 1430 C CA . GLY A 1 176 ? 12.024 -1.330 14.065 1.00 35.47 176 GLY A CA 1
ATOM 1431 C C . GLY A 1 176 ? 12.476 -2.039 12.786 1.00 35.47 176 GLY A C 1
ATOM 1432 O O . GLY A 1 176 ? 11.868 -1.882 11.727 1.00 35.47 176 GLY A O 1
ATOM 1433 N N . ASP A 1 177 ? 13.510 -2.877 12.902 1.00 31.36 177 ASP A N 1
ATOM 1434 C CA . ASP A 1 177 ? 13.974 -3.736 11.811 1.00 31.36 177 ASP A CA 1
ATOM 1435 C C . ASP A 1 177 ? 12.885 -4.748 11.420 1.00 31.36 177 ASP A C 1
ATOM 1437 O O . ASP A 1 177 ? 12.522 -5.646 12.188 1.00 31.36 177 ASP A O 1
ATOM 1441 N N . LEU A 1 178 ? 12.369 -4.629 10.196 1.00 37.06 178 LEU A N 1
ATOM 1442 C CA . LEU A 1 178 ? 11.540 -5.660 9.577 1.00 37.06 178 LEU A CA 1
ATOM 1443 C C . LEU A 1 178 ? 12.437 -6.846 9.201 1.00 37.06 178 LEU A C 1
ATOM 1445 O O . LEU A 1 178 ? 13.194 -6.803 8.233 1.00 37.06 178 LEU A O 1
ATOM 1449 N N . ILE A 1 179 ? 12.373 -7.917 9.992 1.00 32.56 179 ILE A N 1
ATOM 1450 C CA . ILE A 1 179 ? 13.120 -9.151 9.731 1.00 32.56 179 ILE A CA 1
ATOM 1451 C C . ILE A 1 179 ? 12.335 -10.001 8.724 1.00 32.56 179 ILE A C 1
ATOM 1453 O O . ILE A 1 179 ? 11.422 -10.742 9.090 1.00 32.56 179 ILE A O 1
ATOM 1457 N N . TYR A 1 180 ? 12.723 -9.926 7.452 1.00 32.56 180 TYR A N 1
ATOM 1458 C CA . TYR A 1 180 ? 12.154 -10.742 6.380 1.00 32.56 180 TYR A CA 1
ATOM 1459 C C . TYR A 1 180 ? 12.694 -12.180 6.445 1.00 32.56 180 TYR A C 1
ATOM 1461 O O . TYR A 1 180 ? 13.903 -12.403 6.374 1.00 32.56 180 TYR A O 1
ATOM 1469 N N . ARG A 1 181 ? 11.814 -13.186 6.531 1.00 26.86 181 ARG A N 1
ATOM 1470 C CA . ARG A 1 181 ? 12.182 -14.594 6.292 1.00 26.86 181 ARG A CA 1
ATOM 1471 C C . ARG A 1 181 ? 11.441 -15.140 5.078 1.00 26.86 181 ARG A C 1
ATOM 1473 O O . ARG A 1 181 ? 10.215 -15.092 5.017 1.00 26.86 181 ARG A O 1
ATOM 1480 N N . VAL A 1 182 ? 12.203 -15.677 4.127 1.00 27.75 182 VAL A N 1
ATOM 1481 C CA . VAL A 1 182 ? 11.684 -16.443 2.989 1.00 27.75 182 VAL A CA 1
ATOM 1482 C C . VAL A 1 182 ? 11.263 -17.814 3.513 1.00 27.75 182 VAL A C 1
ATOM 1484 O O . VAL A 1 182 ? 12.113 -18.585 3.963 1.00 27.75 182 VAL A O 1
ATOM 1487 N N . VAL A 1 183 ? 9.965 -18.111 3.494 1.00 31.38 183 VAL A N 1
ATOM 1488 C CA . VAL A 1 183 ? 9.471 -19.472 3.735 1.00 31.38 183 VAL A CA 1
ATOM 1489 C C . VAL A 1 183 ? 9.453 -20.172 2.376 1.00 31.38 183 VAL A C 1
ATOM 1491 O O . VAL A 1 183 ? 8.814 -19.678 1.450 1.00 31.38 183 VAL A O 1
ATOM 1494 N N . LYS A 1 184 ? 10.250 -21.238 2.244 1.00 29.53 184 LYS A N 1
ATOM 1495 C CA . LYS A 1 184 ? 10.270 -22.121 1.068 1.00 29.53 184 LYS A CA 1
ATOM 1496 C C . LYS A 1 184 ? 9.024 -22.991 1.018 1.00 29.53 184 LYS A C 1
ATOM 1498 O O . LYS A 1 184 ? 8.580 -23.404 2.113 1.00 29.53 184 LYS A O 1
#

Solvent-accessible surface area (backbone atoms only — not comparable to full-atom values): 10620 Å² total; per-residue (Å²): 115,52,78,47,68,53,90,89,33,60,23,29,43,29,38,46,34,84,42,48,82,60,52,65,58,59,53,48,49,39,47,74,68,54,26,13,39,37,37,41,63,85,80,81,92,48,74,70,52,37,65,74,60,47,36,51,71,53,50,22,54,50,51,55,49,51,54,60,75,42,64,92,48,78,62,36,30,40,31,23,25,34,72,40,28,71,26,48,56,80,44,55,80,79,46,95,51,79,48,66,46,52,46,52,78,53,64,54,25,52,52,58,49,38,53,49,24,56,78,66,74,44,75,64,63,80,64,44,78,78,86,68,52,43,68,57,49,51,53,45,57,70,37,85,74,74,50,86,50,64,61,66,93,39,18,41,50,30,55,45,73,41,32,80,43,48,62,53,78,66,63,74,59,73,87,68,86,82,83,86,76,89,82,130

Secondary structure (DSSP, 8-state):
-EEES-TTSPEEEEEE-TT-TTHHHHHHHHHHTT-EEEEEE---S-HHHHHHH--HHHHHHHHHHHHHHTTTS-EEEEEEEETHHHHHHHHHTTSS-SEEEEEES-SS-HHHHHHHHHHTTPPSSBTB---S-HHHHHHHHH-SSPPP-EETTEEHHHHHHTTT--GGGSS----S--------

Mean predicted aligned error: 7.6 Å

pLDDT: mean 79.93, std 14.85, range [26.86, 92.31]

Radius of gyration: 16.52 Å; Cα contacts (8 Å, |Δi|>4): 278; chains: 1; bounding box: 44×37×46 Å

Foldseek 3Di:
DDKDEDLVFAEEEEEEDPLVVVVVVVCVVCRVVRYIYDYDYDDDPDPVCQQPQFALVSLLVVVVVVVVVVPVRNHQEYEYAELSLSSPQPNVVVDPHNYYAYHYPDQFALQVVLVVCVVVVHFDSNRWPDDDHSVRLVVQLPDPPHDGDDGHSHTNNRSNNRRHPRSNVRDDYDPDDDDDDDDD

Sequence (184 aa):
MVQKGRSKNPTVLFFQDNYCVQNDSITDWFLKNNYQVIVATRIYTDPLFVLNTDHPKLREIEGLTLLNLLNNHPIEYVAASGLEVHATINWFVNTPLKGGFLFPYYKNSFKDYLIECMYKEQPVLPGYPSTITPAELITLLETTPAPSGTYGEYSLRFLQNIWQQHPGIQLTSYEGDLIYRVVK